Protein AF-K1U469-F1 (afdb_monomer)

Radius of gyration: 16.93 Å; Cα contacts (8 Å, |Δi|>4): 387; chains: 1; bounding box: 40×34×43 Å

Structure (mmCIF, N/CA/C/O backbone):
data_AF-K1U469-F1
#
_entry.id   AF-K1U469-F1
#
loop_
_atom_site.group_PDB
_atom_site.id
_atom_site.type_symbol
_atom_site.label_atom_id
_atom_site.label_alt_id
_atom_site.label_comp_id
_atom_site.label_asym_id
_atom_site.label_entity_id
_atom_site.label_seq_id
_atom_site.pdbx_PDB_ins_code
_atom_site.Cartn_x
_atom_site.Cartn_y
_atom_site.Cartn_z
_atom_site.occupancy
_atom_site.B_iso_or_equiv
_atom_site.auth_seq_id
_atom_site.auth_comp_id
_atom_site.auth_asym_id
_atom_site.auth_atom_id
_atom_site.pdbx_PDB_model_num
ATOM 1 N N . MET A 1 1 ? -6.994 -6.655 -10.484 1.00 82.00 1 MET A N 1
ATOM 2 C CA . MET A 1 1 ? -6.112 -7.319 -11.484 1.00 82.00 1 MET A CA 1
ATOM 3 C C . MET A 1 1 ? -4.743 -7.537 -10.856 1.00 82.00 1 MET A C 1
ATOM 5 O O . MET A 1 1 ? -4.275 -6.657 -10.150 1.00 82.00 1 MET A O 1
ATOM 9 N N . VAL A 1 2 ? -4.095 -8.687 -11.062 1.00 87.12 2 VAL A N 1
ATOM 10 C CA . VAL A 1 2 ? -2.743 -8.922 -10.515 1.00 87.12 2 VAL A CA 1
ATOM 11 C C . VAL A 1 2 ? -1.695 -8.217 -11.386 1.00 87.12 2 VAL A C 1
ATOM 13 O O . VAL A 1 2 ? -1.801 -8.234 -12.609 1.00 87.12 2 VAL A O 1
ATOM 16 N N . VAL A 1 3 ? -0.680 -7.600 -10.768 1.00 85.69 3 VAL A N 1
ATOM 17 C CA . VAL A 1 3 ? 0.365 -6.854 -11.496 1.00 85.69 3 VAL A CA 1
ATOM 18 C C . VAL A 1 3 ? 1.298 -7.777 -12.287 1.00 85.69 3 VAL A C 1
ATOM 20 O O . VAL A 1 3 ? 1.519 -7.540 -13.468 1.00 85.69 3 VAL A O 1
ATOM 23 N N . HIS A 1 4 ? 1.834 -8.826 -11.661 1.00 84.94 4 HIS A N 1
ATOM 24 C CA . HIS A 1 4 ? 2.808 -9.739 -12.272 1.00 84.94 4 HIS A CA 1
ATOM 25 C C . HIS A 1 4 ? 2.421 -11.205 -12.060 1.00 84.94 4 HIS A C 1
ATOM 27 O O . HIS A 1 4 ? 1.728 -11.495 -11.079 1.00 84.94 4 HIS A O 1
ATOM 33 N N . PRO A 1 5 ? 2.905 -12.130 -12.910 1.00 85.69 5 PRO A N 1
ATOM 34 C CA . PRO A 1 5 ? 2.677 -13.555 -12.728 1.00 85.69 5 PRO A CA 1
ATOM 35 C C . PRO A 1 5 ? 3.086 -14.033 -11.332 1.00 85.69 5 PRO A C 1
ATOM 37 O O . PRO A 1 5 ? 4.165 -13.707 -10.829 1.00 85.69 5 PRO A O 1
ATOM 40 N N . ALA A 1 6 ? 2.205 -14.795 -10.695 1.00 82.31 6 ALA A N 1
ATOM 41 C CA . ALA A 1 6 ? 2.386 -15.336 -9.353 1.00 82.31 6 ALA A CA 1
ATOM 42 C C . ALA A 1 6 ? 1.699 -16.710 -9.250 1.00 82.31 6 ALA A C 1
ATOM 44 O O . ALA A 1 6 ? 0.843 -17.013 -10.083 1.00 82.31 6 ALA A O 1
ATOM 45 N N . PRO A 1 7 ? 2.020 -17.546 -8.243 1.00 79.94 7 PRO A N 1
ATOM 46 C CA . PRO A 1 7 ? 1.299 -18.800 -8.023 1.00 79.94 7 PRO A CA 1
ATOM 47 C C . PRO A 1 7 ? -0.222 -18.573 -7.978 1.00 79.94 7 PRO A C 1
ATOM 49 O O . PRO A 1 7 ? -0.704 -17.753 -7.197 1.00 79.94 7 PRO A O 1
ATOM 52 N N . GLY A 1 8 ? -0.965 -19.266 -8.846 1.00 83.38 8 GLY A N 1
ATOM 53 C CA . GLY A 1 8 ? -2.418 -19.102 -9.017 1.00 83.38 8 GLY A CA 1
ATOM 54 C C . GLY A 1 8 ? -2.856 -18.025 -10.024 1.00 83.38 8 GLY A C 1
ATOM 55 O O . GLY A 1 8 ? -4.032 -17.963 -10.362 1.00 83.38 8 GLY A O 1
ATOM 56 N N . HIS A 1 9 ? -1.931 -17.212 -10.542 1.00 82.38 9 HIS A N 1
ATOM 57 C CA . HIS A 1 9 ? -2.171 -16.171 -11.549 1.00 82.38 9 HIS A CA 1
ATOM 58 C C . HIS A 1 9 ? -0.986 -16.094 -12.527 1.00 82.38 9 HIS A C 1
ATOM 60 O O . HIS A 1 9 ? -0.174 -15.172 -12.462 1.00 82.38 9 HIS A O 1
ATOM 66 N N . TYR A 1 10 ? -0.851 -17.088 -13.408 1.00 85.50 10 TYR A N 1
ATOM 67 C CA . TYR A 1 10 ? 0.281 -17.191 -14.346 1.00 85.50 10 TYR A CA 1
ATOM 68 C C . TYR A 1 10 ? 0.124 -16.332 -15.613 1.00 85.50 10 TYR A C 1
ATOM 70 O O . TYR A 1 10 ? 1.116 -15.992 -16.254 1.00 85.50 10 TYR A O 1
ATOM 78 N N . SER A 1 11 ? -1.108 -15.965 -15.964 1.00 86.81 11 SER A N 1
ATOM 79 C CA . SER A 1 11 ? -1.462 -15.128 -17.115 1.00 86.81 11 SER A CA 1
ATOM 80 C C . SER A 1 11 ? -2.583 -14.146 -16.743 1.00 86.81 11 SER A C 1
ATOM 82 O O . SER A 1 11 ? -3.068 -14.150 -15.608 1.00 86.81 11 SER A O 1
ATOM 84 N N . GLY A 1 12 ? -2.976 -13.265 -17.672 1.00 87.44 12 GLY A N 1
ATOM 85 C CA . GLY A 1 12 ? -4.018 -12.257 -17.421 1.00 87.44 12 GLY A CA 1
ATOM 86 C C . GLY A 1 12 ? -3.601 -11.178 -16.412 1.00 87.44 12 GLY A C 1
ATOM 87 O O . GLY A 1 12 ? -4.442 -10.615 -15.712 1.00 87.44 12 GLY A O 1
ATOM 88 N N . THR A 1 13 ? -2.297 -10.921 -16.296 1.00 90.75 13 THR A N 1
ATOM 89 C CA . THR A 1 13 ? -1.725 -9.896 -15.412 1.00 90.75 13 THR A CA 1
ATOM 90 C C . THR A 1 13 ? -1.438 -8.601 -16.170 1.00 90.75 13 THR A C 1
ATOM 92 O O . THR A 1 13 ? -1.390 -8.596 -17.403 1.00 90.75 13 THR A O 1
ATOM 95 N N . LEU A 1 14 ? -1.188 -7.506 -15.445 1.00 89.75 14 LEU A N 1
ATOM 96 C CA . LEU A 1 14 ? -0.791 -6.235 -16.063 1.00 89.75 14 LEU A CA 1
ATOM 97 C C . LEU A 1 14 ? 0.465 -6.398 -16.932 1.00 89.75 14 LEU A C 1
ATOM 99 O O . LEU A 1 14 ? 0.503 -5.873 -18.037 1.00 89.75 14 LEU A O 1
ATOM 103 N N . VAL A 1 15 ? 1.458 -7.169 -16.477 1.00 87.38 15 VAL A N 1
ATOM 104 C CA . VAL A 1 15 ? 2.662 -7.473 -17.269 1.00 87.38 15 VAL A CA 1
ATOM 105 C C . VAL A 1 15 ? 2.311 -8.135 -18.603 1.00 87.38 15 VAL A C 1
ATOM 107 O O . VAL A 1 15 ? 2.877 -7.762 -19.624 1.00 87.38 15 VAL A O 1
ATOM 110 N N . ASN A 1 16 ? 1.349 -9.064 -18.636 1.00 88.38 16 ASN A N 1
ATOM 111 C CA . ASN A 1 16 ? 0.928 -9.681 -19.899 1.00 88.38 16 ASN A CA 1
ATOM 112 C C . ASN A 1 16 ? 0.319 -8.649 -20.859 1.00 88.38 16 ASN A C 1
ATOM 114 O O . ASN A 1 16 ? 0.651 -8.650 -22.042 1.00 88.38 16 ASN A O 1
ATOM 118 N N . ALA A 1 17 ? -0.525 -7.749 -20.347 1.00 89.56 17 ALA A N 1
ATOM 119 C CA . ALA A 1 17 ? -1.114 -6.675 -21.144 1.00 89.56 17 ALA A CA 1
ATOM 120 C C . ALA A 1 17 ? -0.054 -5.681 -21.651 1.00 89.56 17 ALA A C 1
ATOM 122 O O . ALA A 1 17 ? -0.107 -5.258 -22.803 1.00 89.56 17 ALA A O 1
ATOM 123 N N . LEU A 1 18 ? 0.935 -5.345 -20.817 1.00 89.00 18 LEU A N 1
ATOM 124 C CA . LEU A 1 18 ? 2.047 -4.474 -21.194 1.00 89.00 18 LEU A CA 1
ATOM 125 C C . LEU A 1 18 ? 2.905 -5.103 -22.291 1.00 89.00 18 LEU A C 1
ATOM 127 O O . LEU A 1 18 ? 3.199 -4.424 -23.267 1.00 89.00 18 LEU A O 1
ATOM 131 N N . MET A 1 19 ? 3.276 -6.381 -22.164 1.00 85.75 19 MET A N 1
ATOM 132 C CA . MET A 1 19 ? 4.051 -7.083 -23.196 1.00 85.75 19 MET A CA 1
ATOM 133 C C . MET A 1 19 ? 3.309 -7.108 -24.534 1.00 85.75 19 MET A C 1
ATOM 135 O O . MET A 1 19 ? 3.914 -6.855 -25.569 1.00 85.75 19 MET A O 1
ATOM 139 N N . TYR A 1 20 ? 1.993 -7.334 -24.510 1.00 88.31 20 TYR A N 1
ATOM 140 C CA . TYR A 1 20 ? 1.170 -7.266 -25.717 1.00 88.31 20 TYR A CA 1
ATOM 141 C C . TYR A 1 20 ? 1.153 -5.859 -26.335 1.00 88.31 20 TYR A C 1
ATOM 143 O O . TYR A 1 20 ? 1.272 -5.712 -27.546 1.00 88.31 20 TYR A O 1
ATOM 151 N N . HIS A 1 21 ? 1.010 -4.817 -25.513 1.00 87.25 21 HIS A N 1
ATOM 152 C CA . HIS A 1 21 ? 0.867 -3.442 -25.993 1.00 87.25 21 HIS A CA 1
ATOM 153 C C . HIS A 1 21 ? 2.187 -2.804 -26.453 1.00 87.25 21 HIS A C 1
ATOM 155 O O . HIS A 1 21 ? 2.208 -2.047 -27.419 1.00 87.25 21 HIS A O 1
ATOM 161 N N . CYS A 1 22 ? 3.282 -3.073 -25.743 1.00 83.56 22 CYS A N 1
ATOM 162 C CA . CYS A 1 22 ? 4.567 -2.408 -25.945 1.00 83.56 22 CYS A CA 1
ATOM 163 C C . CYS A 1 22 ? 5.573 -3.247 -26.751 1.00 83.56 22 CYS A C 1
ATOM 165 O O . CYS A 1 22 ? 6.603 -2.701 -27.155 1.00 83.56 22 CYS A O 1
ATOM 167 N N . GLY A 1 23 ? 5.317 -4.542 -26.964 1.00 80.06 23 GLY A N 1
ATOM 168 C CA . GLY A 1 23 ? 6.251 -5.456 -27.628 1.00 80.06 23 GLY A CA 1
ATOM 169 C C . GLY A 1 23 ? 7.647 -5.413 -27.000 1.00 80.06 23 GLY A C 1
ATOM 170 O O . GLY A 1 23 ? 7.789 -5.348 -25.776 1.00 80.06 23 GLY A O 1
ATOM 171 N N . ASP A 1 24 ? 8.671 -5.356 -27.850 1.00 74.62 24 ASP A N 1
ATOM 172 C CA . ASP A 1 24 ? 10.087 -5.366 -27.449 1.00 74.62 24 ASP A CA 1
ATOM 173 C C . ASP A 1 24 ? 10.574 -4.048 -26.830 1.00 74.62 24 ASP A C 1
ATOM 175 O O . ASP A 1 24 ? 11.717 -3.950 -26.392 1.00 74.62 24 ASP A O 1
ATOM 179 N N . SER A 1 25 ? 9.730 -3.010 -26.783 1.00 74.44 25 SER A N 1
ATOM 180 C CA . SER A 1 25 ? 10.139 -1.716 -26.229 1.00 74.44 25 SER A CA 1
ATOM 181 C C . SER A 1 25 ? 10.190 -1.699 -24.702 1.00 74.44 25 SER A C 1
ATOM 183 O O . SER A 1 25 ? 10.796 -0.800 -24.139 1.00 74.44 25 SER A O 1
ATOM 185 N N . LEU A 1 26 ? 9.574 -2.652 -23.994 1.00 79.31 26 LEU A N 1
ATOM 186 C CA . LEU A 1 26 ? 9.625 -2.657 -22.529 1.00 79.31 26 LEU A CA 1
ATOM 187 C C . LEU A 1 26 ? 11.036 -2.910 -22.009 1.00 79.31 26 LEU A C 1
ATOM 189 O O . LEU A 1 26 ? 11.784 -3.713 -22.555 1.00 79.31 26 LEU A O 1
ATOM 193 N N . SER A 1 27 ? 11.357 -2.276 -20.879 1.00 73.25 27 SER A N 1
ATOM 194 C CA . SER A 1 27 ? 12.602 -2.572 -20.175 1.00 73.25 27 SER A CA 1
ATOM 195 C C . SER A 1 27 ? 12.692 -4.060 -19.839 1.00 73.25 27 SER A C 1
ATOM 197 O O . SER A 1 27 ? 11.787 -4.597 -19.199 1.00 73.25 27 SER A O 1
ATOM 199 N 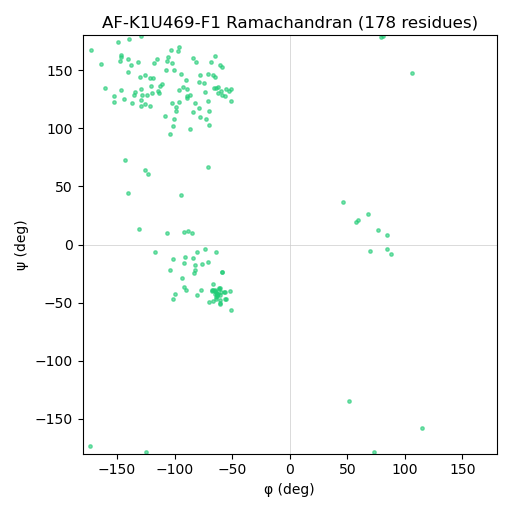N . GLY A 1 28 ? 13.799 -4.699 -20.217 1.00 71.94 28 GLY A N 1
ATOM 200 C CA . GLY A 1 28 ? 14.089 -6.097 -19.887 1.00 71.94 28 GLY A CA 1
ATOM 201 C C . GLY A 1 28 ? 14.651 -6.282 -18.474 1.00 71.94 28 GLY A C 1
ATOM 202 O O . GLY A 1 28 ? 14.818 -7.414 -18.012 1.00 71.94 28 GLY A O 1
ATOM 203 N N . ILE A 1 29 ? 14.942 -5.185 -17.769 1.00 59.59 29 ILE A N 1
ATOM 204 C CA . ILE A 1 29 ? 15.417 -5.210 -16.384 1.00 59.59 29 ILE A CA 1
ATOM 205 C C . ILE A 1 29 ? 14.334 -5.841 -15.494 1.00 59.59 29 ILE A C 1
ATOM 207 O O . ILE A 1 29 ? 13.149 -5.535 -15.618 1.00 59.59 29 ILE A O 1
ATOM 211 N N . ASN A 1 30 ? 14.764 -6.733 -14.592 1.00 62.03 30 ASN A N 1
ATOM 212 C CA . ASN A 1 30 ? 13.954 -7.712 -13.841 1.00 62.03 30 ASN A CA 1
ATOM 213 C C . ASN A 1 30 ? 13.505 -8.956 -14.635 1.00 62.03 30 ASN A C 1
ATOM 215 O O . ASN A 1 30 ? 12.691 -9.745 -14.142 1.00 62.03 30 ASN A O 1
ATOM 219 N N . GLY A 1 31 ? 14.088 -9.176 -15.816 1.00 63.91 31 GLY A N 1
ATOM 220 C CA . GLY A 1 31 ? 13.908 -10.370 -16.635 1.00 63.91 31 GLY A CA 1
ATOM 221 C C . GLY A 1 31 ? 12.542 -10.449 -17.316 1.00 63.91 31 GLY A C 1
ATOM 222 O O . GLY A 1 31 ? 11.675 -9.593 -17.147 1.00 63.91 31 GLY A O 1
ATOM 223 N N . VAL A 1 32 ? 12.324 -11.544 -18.049 1.00 61.38 32 VAL A N 1
ATOM 224 C CA . VAL A 1 32 ? 11.107 -11.788 -18.853 1.00 61.38 32 VAL A CA 1
ATOM 225 C C . VAL A 1 32 ? 9.821 -11.765 -18.010 1.00 61.38 32 VAL A C 1
ATOM 227 O O . VAL A 1 32 ? 8.736 -11.502 -18.516 1.00 61.38 32 VAL A O 1
ATOM 230 N N . ILE A 1 33 ? 9.922 -12.014 -16.700 1.00 60.69 33 ILE A N 1
ATOM 231 C CA . ILE A 1 33 ? 8.762 -12.156 -15.808 1.00 60.69 33 ILE A CA 1
ATOM 232 C C . ILE A 1 33 ? 8.224 -10.795 -15.327 1.00 60.69 33 ILE A C 1
ATOM 234 O O . ILE A 1 33 ? 7.054 -10.704 -14.945 1.00 60.69 33 ILE A O 1
ATOM 238 N N . ARG A 1 34 ? 9.044 -9.732 -15.304 1.00 71.06 34 ARG A N 1
ATOM 239 C CA . ARG A 1 34 ? 8.643 -8.406 -14.785 1.00 71.06 34 ARG A CA 1
ATOM 240 C C . ARG A 1 34 ? 9.169 -7.220 -15.613 1.00 71.06 34 ARG A C 1
ATOM 242 O O . ARG A 1 34 ? 9.616 -6.241 -15.009 1.00 71.06 34 ARG A O 1
ATOM 249 N N . PRO A 1 35 ? 9.098 -7.262 -16.954 1.00 75.88 35 PRO A N 1
ATOM 250 C CA . PRO A 1 35 ? 9.622 -6.188 -17.780 1.00 75.88 35 PRO A CA 1
ATOM 251 C C . PRO A 1 35 ? 8.924 -4.858 -17.463 1.00 75.88 35 PRO A C 1
ATOM 253 O O . PRO A 1 35 ? 7.700 -4.792 -17.330 1.00 75.88 35 PRO A O 1
ATOM 256 N N . GLY A 1 36 ? 9.718 -3.802 -17.283 1.00 78.44 36 GLY A N 1
ATOM 257 C CA . GLY A 1 36 ? 9.250 -2.437 -17.016 1.00 78.44 36 GLY A CA 1
ATOM 258 C C . GLY A 1 36 ? 8.605 -2.173 -15.649 1.00 78.44 36 GLY A C 1
ATOM 259 O O . GLY A 1 36 ? 8.313 -1.019 -15.338 1.00 78.44 36 GLY A O 1
ATOM 260 N N . ILE A 1 37 ? 8.378 -3.181 -14.802 1.00 84.56 37 ILE A N 1
ATOM 261 C CA . ILE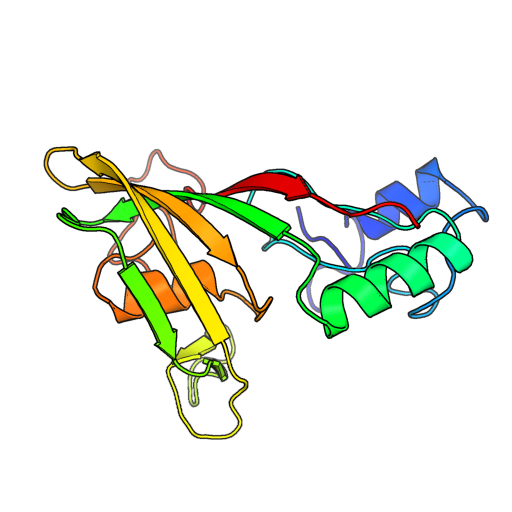 A 1 37 ? 7.723 -2.984 -13.500 1.00 84.56 37 ILE A CA 1
ATOM 262 C C . ILE A 1 37 ? 8.746 -2.549 -12.448 1.00 84.56 37 ILE A C 1
ATOM 264 O O . ILE A 1 37 ? 9.594 -3.341 -12.040 1.00 84.56 37 ILE A O 1
ATOM 268 N N . VAL A 1 38 ? 8.605 -1.318 -11.948 1.00 85.56 38 VAL A N 1
ATOM 269 C CA . VAL A 1 38 ? 9.465 -0.757 -10.886 1.00 85.56 38 VAL A CA 1
ATOM 270 C C . VAL A 1 38 ? 8.777 -0.724 -9.513 1.00 85.56 38 VAL A C 1
ATOM 272 O O . VAL A 1 38 ? 9.436 -0.744 -8.477 1.00 85.56 38 VAL A O 1
ATOM 275 N N . HIS A 1 39 ? 7.441 -0.743 -9.477 1.00 86.38 39 HIS A N 1
ATOM 276 C CA . HIS A 1 39 ? 6.646 -0.900 -8.257 1.00 86.38 39 HIS A CA 1
ATOM 277 C C . HIS A 1 39 ? 5.320 -1.623 -8.541 1.00 86.38 39 HIS A C 1
ATOM 279 O O . HIS A 1 39 ? 4.993 -1.938 -9.682 1.00 86.38 39 HIS A O 1
ATOM 285 N N . ARG A 1 40 ? 4.553 -1.933 -7.490 1.00 86.81 40 ARG A N 1
ATOM 286 C CA . ARG A 1 40 ? 3.275 -2.652 -7.597 1.00 86.81 40 ARG A CA 1
ATOM 287 C C . ARG A 1 40 ? 2.225 -2.091 -6.649 1.00 86.81 40 ARG A C 1
ATOM 289 O O . ARG A 1 40 ? 2.574 -1.504 -5.628 1.00 86.81 40 ARG A O 1
ATOM 296 N N . ILE A 1 41 ? 0.968 -2.375 -6.963 1.00 91.12 41 ILE A N 1
ATOM 297 C CA . ILE A 1 41 ? -0.183 -2.264 -6.063 1.00 91.12 41 ILE A CA 1
ATOM 298 C C . ILE A 1 41 ? -0.772 -3.663 -5.821 1.00 91.12 41 ILE A C 1
ATOM 300 O O . ILE A 1 41 ? -0.492 -4.604 -6.574 1.00 91.12 41 ILE A O 1
ATOM 304 N N . ASP A 1 42 ? -1.539 -3.827 -4.744 1.00 89.12 42 ASP A N 1
ATOM 305 C CA . ASP A 1 42 ? -2.225 -5.090 -4.447 1.00 89.12 42 ASP A CA 1
ATOM 306 C C . ASP A 1 42 ? -3.338 -5.365 -5.472 1.00 89.12 42 ASP A C 1
ATOM 308 O O . ASP A 1 42 ? -3.857 -4.443 -6.093 1.00 89.12 42 ASP A O 1
ATOM 312 N N . ARG A 1 43 ? -3.731 -6.638 -5.636 1.00 85.75 43 ARG A N 1
ATOM 313 C CA . ARG A 1 43 ? -4.694 -7.083 -6.667 1.00 85.75 43 ARG A CA 1
ATOM 314 C C . ARG A 1 43 ? -6.003 -6.287 -6.668 1.00 85.75 43 ARG A C 1
ATOM 316 O O . ARG A 1 43 ? -6.537 -6.016 -7.747 1.00 85.75 43 ARG A O 1
ATOM 323 N N . ASP A 1 44 ? -6.487 -5.971 -5.472 1.00 89.25 44 ASP A N 1
ATOM 324 C CA . ASP A 1 44 ? -7.774 -5.321 -5.230 1.00 89.25 44 ASP A CA 1
ATOM 325 C C . ASP A 1 44 ? -7.590 -3.844 -4.816 1.00 89.25 44 ASP A C 1
ATOM 327 O O . ASP A 1 44 ? -8.545 -3.178 -4.437 1.00 89.25 44 ASP A O 1
ATOM 331 N N . THR A 1 45 ? -6.365 -3.308 -4.934 1.00 92.81 45 THR A N 1
ATOM 332 C CA . THR A 1 45 ? -6.088 -1.865 -4.881 1.00 92.81 45 THR A CA 1
ATOM 333 C C . THR A 1 45 ? -6.186 -1.287 -6.288 1.00 92.81 45 THR A C 1
ATOM 335 O O . THR A 1 45 ? -5.619 -1.828 -7.236 1.00 92.81 45 THR A O 1
ATOM 338 N N . SER A 1 46 ? -6.879 -0.161 -6.422 1.00 94.56 46 SER A N 1
ATOM 339 C CA . SER A 1 46 ? -6.997 0.562 -7.693 1.00 94.56 46 SER A CA 1
ATOM 340 C C . SER A 1 46 ? -5.972 1.696 -7.796 1.00 94.56 46 SER A C 1
ATOM 342 O O . SER A 1 46 ? -5.348 2.065 -6.802 1.00 94.56 46 SER A O 1
ATOM 344 N N . GLY A 1 47 ? -5.838 2.294 -8.980 1.00 94.06 47 GLY A N 1
ATOM 345 C CA . GLY A 1 47 ? -5.135 3.565 -9.165 1.00 94.06 47 GLY A CA 1
ATOM 346 C C . GLY A 1 47 ? -3.867 3.479 -10.007 1.00 94.06 47 GLY A C 1
ATOM 347 O O . GLY A 1 47 ? -3.729 2.592 -10.849 1.00 94.06 47 GLY A O 1
ATOM 348 N N . LEU A 1 48 ? -2.991 4.462 -9.813 1.00 93.69 48 LEU A N 1
ATOM 349 C CA . LEU A 1 48 ? -1.802 4.685 -10.630 1.00 93.69 48 LEU A CA 1
ATOM 350 C C . LEU A 1 48 ? -0.717 3.619 -10.422 1.00 93.69 48 LEU A C 1
ATOM 352 O O . LEU A 1 48 ? -0.528 3.077 -9.329 1.00 93.69 48 LEU A O 1
ATOM 356 N N . LEU A 1 49 ? -0.001 3.334 -11.510 1.00 91.81 49 LEU A N 1
ATOM 357 C CA . LEU A 1 49 ? 1.206 2.519 -11.531 1.00 91.81 49 LEU A CA 1
ATOM 358 C C . LEU A 1 49 ? 2.141 3.053 -12.620 1.00 91.81 49 LEU A C 1
ATOM 360 O O . LEU A 1 49 ? 1.701 3.293 -13.745 1.00 91.81 49 LEU A O 1
ATOM 364 N N . ILE A 1 50 ? 3.422 3.223 -12.299 1.00 90.00 50 ILE A N 1
ATOM 365 C CA . ILE A 1 50 ? 4.448 3.669 -13.243 1.00 90.00 50 ILE A CA 1
ATOM 366 C C . ILE A 1 50 ? 5.188 2.463 -13.825 1.00 90.00 50 ILE A C 1
ATOM 368 O O . ILE A 1 50 ? 5.627 1.566 -13.101 1.00 90.00 50 ILE A O 1
ATOM 372 N N . VAL A 1 51 ? 5.343 2.466 -15.152 1.00 89.88 51 VAL A N 1
ATOM 373 C CA . VAL A 1 51 ? 6.017 1.415 -15.922 1.00 89.88 51 VAL A CA 1
ATOM 374 C C . VAL A 1 51 ? 7.149 2.027 -16.742 1.00 89.88 51 VAL A C 1
ATOM 376 O O . VAL A 1 51 ? 6.944 2.982 -17.491 1.00 89.88 51 VAL A O 1
ATOM 379 N N . ALA A 1 52 ? 8.343 1.453 -16.628 1.00 90.00 52 ALA A N 1
ATOM 380 C CA . ALA A 1 52 ? 9.505 1.825 -17.414 1.00 90.00 52 ALA A CA 1
ATOM 381 C C . ALA A 1 52 ? 9.442 1.217 -18.825 1.00 90.00 52 ALA A C 1
ATOM 383 O O . ALA A 1 52 ? 9.490 -0.001 -19.007 1.00 90.00 52 ALA A O 1
ATOM 384 N N . LYS A 1 53 ? 9.387 2.084 -19.839 1.00 88.00 53 LYS A N 1
ATOM 385 C CA . LYS A 1 53 ? 9.373 1.709 -21.264 1.00 88.00 53 LYS A CA 1
ATOM 386 C C . LYS A 1 53 ? 10.765 1.562 -21.890 1.00 88.00 53 LYS A C 1
ATOM 388 O O . LYS A 1 53 ? 10.872 1.601 -23.100 1.00 88.00 53 LYS A O 1
ATOM 393 N N . ASN A 1 54 ? 11.830 1.550 -21.100 1.00 85.88 54 ASN A N 1
ATOM 394 C CA . ASN A 1 54 ? 13.191 1.220 -21.524 1.00 85.88 54 ASN A CA 1
ATOM 395 C C . ASN A 1 54 ? 14.086 1.148 -20.283 1.00 85.88 54 ASN A C 1
ATOM 397 O O . ASN A 1 54 ? 13.695 1.573 -19.190 1.00 85.88 54 ASN A O 1
ATOM 401 N N . ASP A 1 55 ? 15.285 0.611 -20.464 1.00 86.94 55 ASP A N 1
ATOM 402 C CA . ASP A 1 55 ? 16.222 0.361 -19.372 1.00 86.94 55 ASP A CA 1
ATOM 403 C C . ASP A 1 55 ? 16.748 1.647 -18.725 1.00 86.94 55 ASP A C 1
ATOM 405 O O . ASP A 1 55 ? 16.917 1.701 -17.507 1.00 86.94 55 ASP A O 1
ATOM 409 N N . THR A 1 56 ? 16.925 2.720 -19.500 1.00 89.19 56 THR A N 1
ATOM 410 C CA . THR A 1 56 ? 17.322 4.032 -18.972 1.00 89.19 56 THR A CA 1
ATOM 411 C C . THR A 1 56 ? 16.289 4.562 -17.977 1.00 89.19 56 THR A C 1
ATOM 413 O O . THR A 1 56 ? 16.635 4.890 -16.842 1.00 89.19 56 THR A O 1
ATOM 416 N N . ALA A 1 57 ? 15.011 4.588 -18.363 1.00 89.56 57 ALA A N 1
ATOM 417 C CA . ALA A 1 57 ? 13.920 5.003 -17.488 1.00 89.56 57 ALA A CA 1
ATOM 418 C C . ALA A 1 57 ? 13.801 4.083 -16.265 1.00 89.56 57 ALA A C 1
ATOM 420 O O . ALA A 1 57 ? 13.559 4.562 -15.159 1.00 89.56 57 ALA A O 1
ATOM 421 N N . HIS A 1 58 ? 14.005 2.775 -16.444 1.00 90.00 58 HIS A N 1
ATOM 422 C CA . HIS A 1 58 ? 13.966 1.814 -15.345 1.00 90.00 58 HIS A CA 1
ATOM 423 C C . HIS A 1 58 ? 15.022 2.133 -14.290 1.00 90.00 58 HIS A C 1
ATOM 425 O O . HIS A 1 58 ? 14.687 2.226 -13.113 1.00 90.00 58 HIS A O 1
ATOM 431 N N . ASN A 1 59 ? 16.273 2.340 -14.702 1.00 88.50 59 ASN A N 1
ATOM 432 C CA . ASN A 1 59 ? 17.373 2.633 -13.787 1.00 88.50 59 ASN A CA 1
ATOM 433 C C . ASN A 1 59 ? 17.147 3.942 -13.019 1.00 88.50 59 ASN A C 1
ATOM 435 O O . ASN A 1 59 ? 17.327 3.975 -11.803 1.00 88.50 59 ASN A O 1
ATOM 439 N N . ILE A 1 60 ? 16.671 4.992 -13.699 1.00 90.31 60 ILE A N 1
ATOM 440 C CA . ILE A 1 60 ? 16.331 6.277 -13.066 1.00 90.31 60 ILE A CA 1
ATOM 441 C C . ILE A 1 60 ? 15.235 6.089 -12.007 1.00 90.31 60 ILE A C 1
ATOM 443 O O . ILE A 1 60 ? 15.362 6.568 -10.880 1.00 90.31 60 ILE A O 1
ATOM 447 N N . LEU A 1 61 ? 14.165 5.365 -12.345 1.00 90.12 61 LEU A N 1
ATOM 448 C CA . LEU A 1 61 ? 13.060 5.101 -11.422 1.00 90.12 61 LEU A CA 1
ATOM 449 C C . LEU A 1 61 ? 13.490 4.207 -10.250 1.00 90.12 61 LEU A C 1
ATOM 451 O O . LEU A 1 61 ? 13.075 4.445 -9.116 1.00 90.12 61 LEU A O 1
ATOM 455 N N . ALA A 1 62 ? 14.326 3.199 -10.503 1.00 87.94 62 ALA A N 1
ATOM 456 C CA . ALA A 1 62 ? 14.850 2.308 -9.475 1.00 87.94 62 ALA A CA 1
ATOM 457 C C . ALA A 1 62 ? 15.711 3.067 -8.457 1.00 87.94 62 ALA A C 1
ATOM 459 O O . ALA A 1 62 ? 15.539 2.861 -7.254 1.00 87.94 62 ALA A O 1
ATOM 460 N N . GLU A 1 63 ? 16.569 3.984 -8.913 1.00 89.19 63 GLU A N 1
ATOM 461 C CA . GLU A 1 63 ? 17.372 4.813 -8.011 1.00 89.19 63 GLU A CA 1
ATOM 46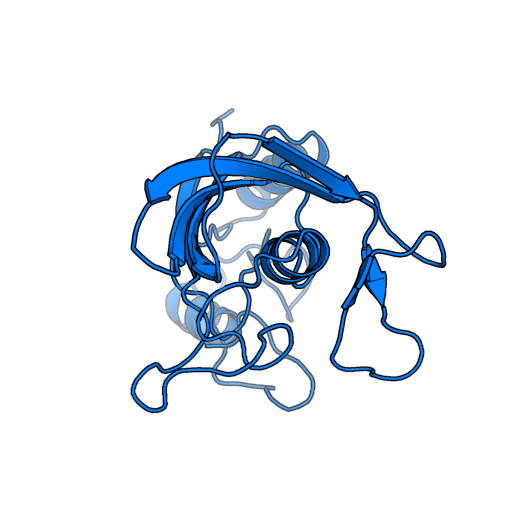2 C C . GLU A 1 63 ? 16.482 5.747 -7.181 1.00 89.19 63 GLU A C 1
ATOM 464 O O . GLU A 1 63 ? 16.637 5.807 -5.965 1.00 89.19 63 GLU A O 1
ATOM 469 N N . GLN A 1 64 ? 15.466 6.381 -7.780 1.00 89.88 64 GLN A N 1
ATOM 470 C CA . GLN A 1 64 ? 14.513 7.216 -7.031 1.00 89.88 64 GLN A CA 1
ATOM 471 C C . GLN A 1 64 ? 13.729 6.439 -5.968 1.00 89.88 64 GLN A C 1
ATOM 473 O O . GLN A 1 64 ? 13.461 6.950 -4.879 1.00 89.88 64 GLN A O 1
ATOM 478 N N . ILE A 1 65 ? 13.358 5.190 -6.261 1.00 86.50 65 ILE A N 1
ATOM 479 C CA . ILE A 1 65 ? 12.705 4.307 -5.288 1.00 86.50 65 ILE A CA 1
ATOM 480 C C . ILE A 1 65 ? 13.672 3.938 -4.160 1.00 86.50 65 ILE A C 1
ATOM 482 O O . ILE A 1 65 ? 13.253 3.867 -3.005 1.00 86.50 65 ILE A O 1
ATOM 486 N N . LYS A 1 66 ? 14.946 3.700 -4.487 1.00 86.38 66 LYS A N 1
ATOM 487 C CA . LYS A 1 66 ? 15.995 3.337 -3.530 1.00 86.38 66 LYS A CA 1
ATOM 488 C C . LYS A 1 66 ? 16.338 4.484 -2.578 1.00 86.38 66 LYS A C 1
ATOM 490 O O . LYS A 1 66 ? 16.516 4.222 -1.396 1.00 86.38 66 LYS A O 1
ATOM 495 N N . VAL A 1 67 ? 16.394 5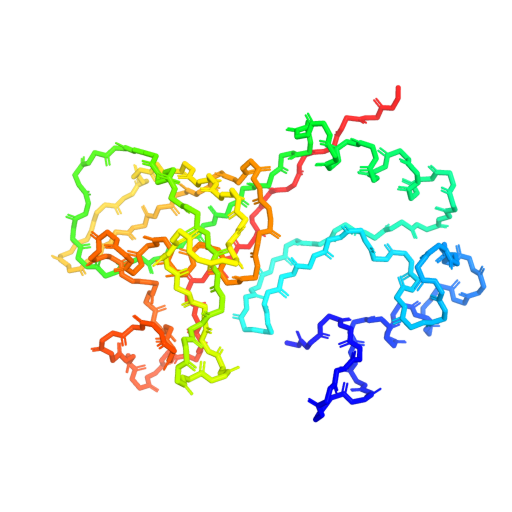.724 -3.067 1.00 88.12 67 VAL A N 1
ATOM 496 C CA . VAL A 1 67 ? 16.678 6.922 -2.247 1.00 88.12 67 VAL A CA 1
ATOM 497 C C . VAL A 1 67 ? 15.417 7.596 -1.694 1.00 88.12 67 VAL A C 1
ATOM 499 O O . VAL A 1 67 ? 15.490 8.706 -1.178 1.00 88.12 67 VAL A O 1
ATOM 502 N N . HIS A 1 68 ? 14.252 6.948 -1.808 1.00 84.75 68 HIS A N 1
ATOM 503 C CA . HIS A 1 68 ? 12.964 7.436 -1.298 1.00 84.75 68 HIS A CA 1
ATOM 504 C C . HIS A 1 68 ? 12.500 8.798 -1.857 1.00 84.75 68 HIS A C 1
ATOM 506 O O . HIS A 1 68 ? 11.630 9.443 -1.275 1.00 84.75 68 HIS A O 1
ATOM 512 N N . SER A 1 69 ? 13.010 9.226 -3.017 1.00 86.44 69 SER A N 1
ATOM 513 C CA . SER A 1 69 ? 12.558 10.454 -3.690 1.00 86.44 69 SER A CA 1
ATOM 514 C C . SER A 1 69 ? 11.281 10.247 -4.514 1.00 86.44 69 SER A C 1
ATOM 516 O O . SER A 1 69 ? 10.567 11.203 -4.815 1.00 86.44 69 SER A O 1
ATOM 518 N N . PHE A 1 70 ? 10.935 8.996 -4.829 1.00 87.25 70 PHE A N 1
ATOM 519 C CA . PHE A 1 70 ? 9.669 8.644 -5.470 1.00 87.25 70 PHE A CA 1
ATOM 520 C C . PHE A 1 70 ? 8.494 8.847 -4.498 1.00 87.25 70 PHE A C 1
ATOM 522 O O . PHE A 1 70 ? 8.349 8.115 -3.514 1.00 87.25 70 PHE A O 1
ATOM 529 N N . THR A 1 71 ? 7.590 9.782 -4.801 1.00 89.50 71 THR A N 1
ATOM 530 C CA . THR A 1 71 ? 6.395 10.011 -3.973 1.00 89.50 71 THR A CA 1
ATOM 531 C C . THR A 1 71 ? 5.239 9.131 -4.434 1.00 89.50 71 THR A C 1
ATOM 533 O O . THR A 1 71 ? 4.860 9.187 -5.602 1.00 89.50 71 THR A O 1
ATOM 536 N N . ARG A 1 72 ? 4.636 8.385 -3.500 1.00 93.44 72 ARG A N 1
ATOM 537 C CA . ARG A 1 72 ? 3.376 7.646 -3.699 1.00 93.44 72 ARG A CA 1
ATOM 538 C C . ARG A 1 72 ? 2.346 8.125 -2.697 1.00 93.44 72 ARG A C 1
ATOM 540 O O . ARG A 1 72 ? 2.550 7.971 -1.490 1.00 93.44 72 ARG A O 1
ATOM 547 N N . GLU A 1 73 ? 1.247 8.664 -3.199 1.00 96.62 73 GLU A N 1
ATOM 548 C CA . GLU A 1 73 ? 0.107 9.101 -2.406 1.00 96.62 73 GLU A CA 1
ATOM 549 C C . GLU A 1 73 ? -1.128 8.250 -2.716 1.00 96.62 73 GLU A C 1
ATOM 551 O O . GLU A 1 73 ? -1.506 8.035 -3.872 1.00 96.62 73 GLU A O 1
ATOM 556 N N . TYR A 1 74 ? -1.783 7.792 -1.656 1.00 98.38 74 TYR A N 1
ATOM 557 C CA . TYR A 1 74 ? -2.987 6.975 -1.706 1.00 98.38 74 TYR A CA 1
ATOM 558 C C . TYR A 1 74 ? -4.145 7.700 -1.034 1.00 98.38 74 TYR A C 1
ATOM 560 O O . TYR A 1 74 ? -3.942 8.530 -0.155 1.00 98.38 74 TYR A O 1
ATOM 568 N N . MET A 1 75 ? -5.362 7.332 -1.411 1.00 98.50 75 MET A N 1
ATOM 569 C CA . MET A 1 75 ? -6.579 7.637 -0.669 1.00 98.50 75 MET A CA 1
ATOM 570 C C . MET A 1 75 ? -7.156 6.334 -0.129 1.00 98.50 75 MET A C 1
ATOM 572 O O . MET A 1 75 ? -7.211 5.340 -0.861 1.00 98.50 75 MET A O 1
ATOM 576 N N . ALA A 1 76 ? -7.599 6.336 1.125 1.00 98.38 76 ALA A N 1
ATOM 577 C CA . ALA A 1 76 ? -8.264 5.187 1.721 1.00 98.38 76 ALA A CA 1
ATOM 578 C C . ALA A 1 76 ? -9.434 5.593 2.615 1.00 98.38 76 ALA A C 1
ATOM 580 O O . ALA A 1 76 ? -9.391 6.627 3.278 1.00 98.38 76 ALA A O 1
ATOM 581 N N . VAL A 1 77 ? -10.459 4.743 2.674 1.00 97.81 77 VAL A N 1
ATOM 582 C CA . VAL A 1 77 ? -11.486 4.821 3.722 1.00 97.81 77 VAL A CA 1
ATOM 583 C C . VAL A 1 77 ? -11.142 3.789 4.784 1.00 97.81 77 VAL A C 1
ATOM 585 O O . VAL A 1 77 ? -11.185 2.588 4.515 1.00 97.81 77 VAL A O 1
ATOM 588 N N . VAL A 1 78 ? -10.825 4.234 5.993 1.00 98.00 78 VAL A N 1
ATOM 589 C CA . VAL A 1 78 ? -10.509 3.367 7.135 1.00 98.00 78 VAL A CA 1
ATOM 590 C C . VAL A 1 78 ? -11.681 3.269 8.109 1.00 98.00 78 VAL A C 1
ATOM 592 O O . VAL A 1 78 ? -12.572 4.123 8.117 1.00 98.00 78 VAL A O 1
ATOM 595 N N . GLN A 1 79 ? -11.719 2.192 8.889 1.00 96.94 79 GLN A N 1
ATOM 596 C CA . GLN A 1 79 ? -12.713 1.981 9.942 1.00 96.94 79 GLN A CA 1
ATOM 597 C C . GLN A 1 79 ? -12.373 2.801 11.194 1.00 96.94 79 GLN A C 1
ATOM 599 O O . GLN A 1 79 ? -11.208 2.983 11.537 1.00 96.94 79 GLN A O 1
ATOM 604 N N . GLY A 1 80 ? -13.399 3.273 11.899 1.00 96.62 80 GLY A N 1
ATOM 605 C CA . GLY A 1 80 ? -13.259 4.138 13.069 1.00 96.62 80 GLY A CA 1
ATOM 606 C C . GLY A 1 80 ? -12.996 5.602 12.712 1.00 96.62 80 GLY A C 1
ATOM 607 O O . GLY A 1 80 ? -12.915 5.971 11.543 1.00 96.62 80 GLY A O 1
ATOM 608 N N . VAL A 1 81 ? -12.896 6.440 13.746 1.00 97.94 81 VAL A N 1
ATOM 609 C CA . VAL A 1 81 ? -12.653 7.881 13.611 1.00 97.94 81 VAL A CA 1
ATOM 610 C C . VAL A 1 81 ? -11.232 8.199 14.061 1.00 97.94 81 VAL A C 1
ATOM 612 O O . VAL A 1 81 ? -10.932 8.144 15.251 1.00 97.94 81 VAL A O 1
ATOM 615 N N . ILE A 1 82 ? -10.378 8.560 13.107 1.00 98.06 82 ILE A N 1
ATOM 616 C CA . ILE A 1 82 ? -9.057 9.150 13.359 1.00 98.06 82 ILE A CA 1
ATOM 617 C C . ILE A 1 82 ? -9.225 10.667 13.492 1.00 98.06 82 ILE A C 1
ATOM 619 O O . ILE A 1 82 ? -9.855 11.287 12.632 1.00 98.06 82 ILE A O 1
ATOM 623 N N . LYS A 1 83 ? -8.698 11.250 14.574 1.00 96.38 83 LYS A N 1
ATOM 624 C CA . LYS A 1 83 ? -8.857 12.680 14.893 1.00 96.38 83 LYS A CA 1
ATOM 625 C C . LYS A 1 83 ? -7.723 13.562 14.379 1.00 96.38 83 LYS A C 1
ATOM 627 O O . L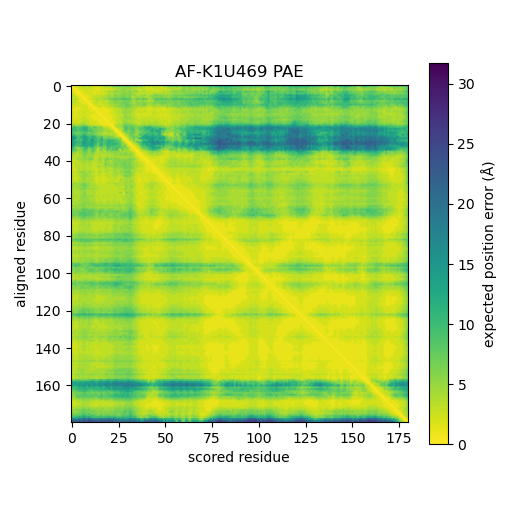YS A 1 83 ? -7.955 14.736 14.123 1.00 96.38 83 LYS A O 1
ATOM 632 N N . GLU A 1 84 ? -6.527 13.002 14.258 1.00 98.00 84 GLU A N 1
ATOM 633 C CA . GLU A 1 84 ? -5.299 13.740 13.975 1.00 98.00 84 GLU A CA 1
ATOM 634 C C . GLU A 1 84 ? -4.456 12.987 12.949 1.00 98.00 84 GLU A C 1
ATOM 636 O O . GLU A 1 84 ? -4.553 11.763 12.828 1.00 98.00 84 GLU A O 1
ATOM 641 N N . ASP A 1 85 ? -3.633 13.731 12.220 1.00 98.75 85 ASP A N 1
ATOM 642 C CA . ASP A 1 85 ? -2.631 13.184 11.311 1.00 98.75 85 ASP A CA 1
ATOM 643 C C . ASP A 1 85 ? -1.566 12.397 12.082 1.00 98.75 85 ASP A C 1
ATOM 645 O O . ASP A 1 85 ? -1.385 12.563 13.290 1.00 98.75 85 ASP A O 1
ATOM 649 N N . GLY A 1 86 ? -0.814 11.547 11.387 1.00 98.62 86 GLY A N 1
ATOM 650 C CA . GLY A 1 86 ? 0.258 10.816 12.044 1.00 98.62 86 GLY A CA 1
ATOM 651 C C . GLY A 1 86 ? 1.137 10.003 11.116 1.00 98.62 86 GLY A C 1
ATOM 652 O O . GLY A 1 86 ? 1.057 10.066 9.887 1.00 98.62 86 GLY A O 1
ATOM 653 N N . THR A 1 87 ? 2.028 9.238 11.740 1.00 98.81 87 THR A N 1
ATOM 654 C CA . THR A 1 87 ? 2.980 8.362 11.060 1.00 98.81 87 THR A CA 1
ATOM 655 C C . THR A 1 87 ? 3.001 7.011 11.750 1.00 98.81 87 THR A C 1
ATOM 657 O O . THR A 1 87 ? 3.121 6.932 12.969 1.00 98.81 87 THR A O 1
ATOM 660 N N . VAL A 1 88 ? 2.901 5.947 10.957 1.00 98.69 88 VAL A N 1
ATOM 661 C CA . VAL A 1 88 ? 3.171 4.583 11.403 1.00 98.69 88 VAL A CA 1
ATOM 662 C C . VAL A 1 88 ? 4.560 4.209 10.909 1.00 98.69 88 VAL A C 1
ATOM 664 O O . VAL A 1 88 ? 4.744 3.910 9.729 1.00 98.69 88 VAL A O 1
ATOM 667 N N . ASP A 1 89 ? 5.524 4.255 11.822 1.00 98.44 89 ASP A N 1
ATOM 668 C CA . ASP A 1 89 ? 6.873 3.727 11.637 1.00 98.44 89 ASP A CA 1
ATOM 669 C C . ASP A 1 89 ? 6.972 2.409 12.409 1.00 98.44 89 ASP A C 1
ATOM 671 O O . ASP A 1 89 ? 7.110 2.377 13.633 1.00 98.44 89 ASP A O 1
ATOM 675 N N . ALA A 1 90 ? 6.745 1.309 11.695 1.00 98.38 90 ALA A N 1
ATOM 676 C CA . ALA A 1 90 ? 6.700 -0.014 12.296 1.00 98.38 90 ALA A CA 1
ATOM 677 C C . ALA A 1 90 ? 7.109 -1.072 11.263 1.00 98.38 90 ALA A C 1
ATOM 679 O O . ALA A 1 90 ? 6.463 -1.177 10.213 1.00 98.38 90 ALA A O 1
ATOM 680 N N . PRO A 1 91 ? 8.146 -1.886 11.528 1.00 98.31 91 PRO A N 1
ATOM 681 C CA . PRO A 1 91 ? 8.661 -2.835 10.551 1.00 98.31 91 PRO A CA 1
ATOM 682 C C . PRO A 1 91 ? 7.636 -3.925 10.220 1.00 98.31 91 PRO A C 1
ATOM 684 O O . PRO A 1 91 ? 6.883 -4.386 11.078 1.00 98.31 91 PRO A O 1
ATOM 687 N N . ILE A 1 92 ? 7.617 -4.354 8.955 1.00 98.50 92 ILE A N 1
ATOM 688 C CA . ILE A 1 92 ? 6.677 -5.360 8.447 1.00 98.50 92 ILE A CA 1
ATOM 689 C C . ILE A 1 92 ? 7.419 -6.635 8.055 1.00 98.50 92 ILE A C 1
ATOM 691 O O . ILE A 1 92 ? 8.375 -6.605 7.273 1.00 98.50 92 ILE A O 1
ATOM 695 N N . GLY A 1 93 ? 6.919 -7.765 8.549 1.00 97.38 93 GLY A N 1
ATOM 696 C CA . GLY A 1 93 ? 7.374 -9.116 8.232 1.00 97.38 93 GLY A CA 1
ATOM 697 C C . GLY A 1 93 ? 6.222 -10.037 7.827 1.00 97.38 93 GLY A C 1
ATOM 698 O O . GLY A 1 93 ? 5.054 -9.641 7.762 1.00 97.38 93 GLY A O 1
ATOM 699 N N . ARG A 1 94 ? 6.553 -11.289 7.502 1.00 96.56 94 ARG A N 1
ATOM 700 C CA . ARG A 1 94 ? 5.558 -12.323 7.183 1.00 96.56 94 ARG A CA 1
ATOM 701 C C . ARG A 1 94 ? 4.885 -12.793 8.471 1.00 96.56 94 ARG A C 1
ATOM 703 O O . ARG A 1 94 ? 5.564 -13.019 9.466 1.00 96.56 94 ARG A O 1
ATOM 710 N N . HIS A 1 95 ? 3.572 -13.007 8.441 1.00 95.44 95 HIS A N 1
ATOM 711 C CA . HIS A 1 95 ? 2.885 -13.593 9.586 1.00 95.44 95 HIS A CA 1
ATOM 712 C C . HIS A 1 95 ? 3.348 -15.048 9.800 1.00 95.44 95 HIS A C 1
ATOM 714 O O . HIS A 1 95 ? 3.434 -15.817 8.841 1.00 95.44 95 HIS A O 1
ATOM 720 N N . LYS A 1 96 ? 3.644 -15.434 11.052 1.00 91.19 96 LYS A N 1
ATOM 721 C CA . LYS A 1 96 ? 4.268 -16.734 11.381 1.00 91.19 96 LYS A CA 1
ATOM 722 C C . LYS A 1 96 ? 3.429 -17.939 10.945 1.00 91.19 96 LYS A C 1
ATOM 724 O O . LYS A 1 96 ? 3.963 -18.903 10.407 1.00 91.19 96 LYS A O 1
ATOM 729 N N . THR A 1 97 ? 2.119 -17.882 11.179 1.00 91.38 97 THR A N 1
ATOM 730 C CA . THR A 1 97 ? 1.196 -19.000 10.914 1.00 91.38 97 THR A CA 1
ATOM 731 C C . THR A 1 97 ? 0.402 -18.830 9.615 1.00 91.38 97 THR A C 1
ATOM 733 O O . THR A 1 97 ? 0.343 -19.750 8.802 1.00 91.38 97 THR A O 1
ATOM 736 N N . ASP A 1 98 ? -0.173 -17.650 9.371 1.00 91.75 98 ASP A N 1
ATOM 737 C CA . ASP A 1 98 ? -0.916 -17.360 8.144 1.00 91.75 98 ASP A CA 1
ATOM 738 C C . ASP A 1 98 ? -0.005 -16.876 7.005 1.00 91.75 98 ASP A C 1
ATOM 740 O O . ASP A 1 98 ? 0.333 -15.698 6.880 1.00 91.75 98 ASP A O 1
ATOM 744 N N . ARG A 1 99 ? 0.330 -17.793 6.094 1.00 85.62 99 ARG A N 1
ATOM 745 C CA . ARG A 1 99 ? 1.145 -17.490 4.912 1.00 85.62 99 ARG A CA 1
ATOM 746 C C . ARG A 1 99 ? 0.494 -16.507 3.937 1.00 85.62 99 ARG A C 1
ATOM 748 O O . ARG A 1 99 ? 1.161 -16.149 2.981 1.00 85.62 99 ARG A O 1
ATOM 755 N N . LYS A 1 100 ? -0.758 -16.074 4.078 1.00 85.06 100 LYS A N 1
ATOM 756 C CA . LYS A 1 100 ? -1.342 -15.021 3.223 1.00 85.06 100 LYS A CA 1
ATOM 757 C C . LYS A 1 100 ? -1.175 -13.624 3.830 1.00 85.06 100 LYS A C 1
ATOM 759 O O . LYS A 1 100 ? -1.295 -12.637 3.101 1.00 85.06 100 LYS A O 1
ATOM 764 N N . LYS A 1 101 ? -0.851 -13.533 5.124 1.00 93.44 101 LYS A N 1
ATOM 765 C CA . LYS A 1 101 ? -0.779 -12.279 5.881 1.00 93.44 101 LYS A CA 1
ATOM 766 C C . LYS A 1 101 ? 0.647 -11.772 6.066 1.00 93.44 101 LYS A C 1
ATOM 768 O O . LYS A 1 101 ? 1.621 -12.520 6.135 1.00 93.44 101 LYS A O 1
ATOM 773 N N . MET A 1 102 ? 0.745 -10.458 6.154 1.00 96.94 102 MET A N 1
ATOM 774 C CA . MET A 1 102 ? 1.894 -9.718 6.661 1.00 96.94 102 MET A CA 1
ATOM 775 C C . MET A 1 102 ? 1.516 -9.172 8.042 1.00 96.94 102 MET A C 1
ATOM 777 O O . MET A 1 102 ? 0.331 -9.045 8.349 1.00 96.94 102 MET A O 1
ATOM 781 N N . CYS A 1 103 ? 2.487 -8.853 8.883 1.00 97.62 103 CYS A N 1
ATOM 782 C CA . CYS A 1 103 ? 2.226 -8.253 10.188 1.00 97.62 103 CYS A CA 1
ATOM 783 C C . CYS A 1 103 ? 3.333 -7.278 10.576 1.00 97.62 103 CYS A C 1
ATOM 785 O O . CYS A 1 103 ? 4.436 -7.326 10.025 1.00 97.62 103 CYS A O 1
ATOM 787 N N . VAL A 1 104 ? 3.026 -6.407 11.536 1.00 98.00 104 VAL A N 1
ATOM 788 C CA . VAL A 1 104 ? 4.057 -5.656 12.250 1.00 98.00 104 VAL A CA 1
ATOM 789 C C . VAL A 1 104 ? 4.811 -6.625 13.156 1.00 98.00 104 VAL A C 1
ATOM 791 O O . VAL A 1 104 ? 4.202 -7.342 13.950 1.00 98.00 104 VAL A O 1
ATOM 794 N N . THR A 1 105 ? 6.127 -6.700 12.990 1.00 97.12 105 THR A N 1
ATOM 795 C CA . THR A 1 105 ? 7.011 -7.579 13.766 1.00 97.12 105 THR A CA 1
ATOM 796 C C . THR A 1 105 ? 8.456 -7.129 13.600 1.00 97.12 105 THR A C 1
ATOM 798 O O . THR A 1 105 ? 8.791 -6.517 12.591 1.00 97.12 105 THR A O 1
ATOM 801 N N . THR A 1 106 ? 9.306 -7.445 14.574 1.00 95.94 106 THR A N 1
ATOM 802 C CA . THR A 1 106 ? 10.760 -7.238 14.516 1.00 95.94 106 THR A CA 1
ATOM 803 C C . THR A 1 106 ? 11.514 -8.448 13.954 1.00 95.94 106 THR A C 1
ATOM 805 O O . THR A 1 106 ? 12.705 -8.357 13.665 1.00 95.94 106 THR A O 1
ATOM 808 N N . GLU A 1 107 ? 10.850 -9.595 13.787 1.00 94.69 107 GLU A N 1
ATOM 809 C CA . GLU A 1 107 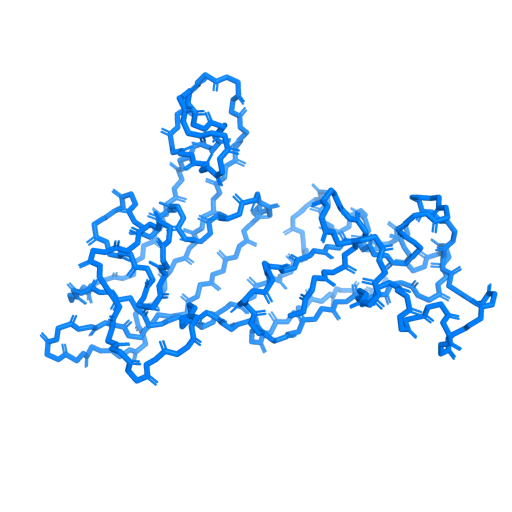? 11.473 -10.818 13.281 1.00 94.69 107 GLU A CA 1
ATOM 810 C C . GLU A 1 107 ? 11.400 -10.893 11.752 1.00 94.69 107 GLU A C 1
ATOM 812 O O . GLU A 1 107 ? 10.313 -10.836 11.173 1.00 94.69 107 GLU A O 1
ATOM 817 N N . ASN A 1 108 ? 12.547 -11.090 11.086 1.00 94.12 108 ASN A N 1
ATOM 818 C CA . ASN A 1 108 ? 12.643 -11.225 9.620 1.00 94.12 108 ASN A CA 1
ATOM 819 C C . ASN A 1 108 ? 11.843 -10.147 8.860 1.00 94.12 108 ASN A C 1
ATOM 821 O O . ASN A 1 108 ? 11.208 -10.403 7.830 1.00 94.12 108 ASN A O 1
ATOM 825 N N . SER A 1 109 ? 11.839 -8.937 9.410 1.00 97.00 109 SER A N 1
ATOM 826 C CA . SER A 1 109 ? 11.036 -7.812 8.962 1.00 97.00 109 SER A CA 1
ATOM 827 C C . SER A 1 109 ? 11.866 -6.806 8.182 1.00 97.00 109 SER A C 1
ATOM 829 O O . SER A 1 109 ? 13.096 -6.832 8.180 1.00 97.00 109 SER A O 1
ATOM 831 N N . ARG A 1 110 ? 11.185 -5.880 7.512 1.00 97.00 110 ARG A N 1
ATOM 832 C CA . ARG A 1 110 ? 11.818 -4.747 6.835 1.00 97.00 110 ARG A CA 1
ATOM 833 C C . ARG A 1 110 ? 11.185 -3.461 7.324 1.00 97.00 110 ARG A C 1
ATOM 835 O O . ARG A 1 110 ? 9.978 -3.433 7.560 1.00 97.00 110 ARG A O 1
ATOM 842 N N . GLU A 1 111 ? 11.994 -2.415 7.411 1.00 97.06 111 GLU A N 1
ATOM 843 C CA . GLU A 1 111 ? 11.531 -1.069 7.733 1.00 97.06 111 GLU A CA 1
ATOM 844 C C . GLU A 1 111 ? 10.364 -0.668 6.826 1.00 97.06 111 GLU A C 1
ATOM 846 O O . GLU A 1 111 ? 10.376 -0.917 5.602 1.00 97.06 111 GLU A O 1
ATOM 851 N N . ALA A 1 112 ? 9.337 -0.108 7.461 1.00 97.50 112 ALA A N 1
ATOM 852 C CA . ALA A 1 112 ? 8.141 0.351 6.797 1.00 97.50 112 ALA A CA 1
ATOM 853 C C . ALA A 1 112 ? 7.609 1.616 7.469 1.00 97.50 112 ALA A C 1
ATOM 855 O O . ALA A 1 112 ? 7.305 1.592 8.660 1.00 97.50 112 ALA A O 1
ATOM 856 N N . ILE A 1 113 ? 7.435 2.673 6.674 1.00 97.94 113 ILE A N 1
ATOM 857 C CA . ILE A 1 113 ? 6.978 3.987 7.132 1.00 97.94 113 ILE A CA 1
ATOM 858 C C . ILE A 1 113 ? 5.814 4.455 6.256 1.00 97.94 113 ILE A C 1
ATOM 860 O O . ILE A 1 113 ? 5.920 4.517 5.022 1.00 97.94 113 ILE A O 1
ATOM 864 N N . THR A 1 114 ? 4.691 4.76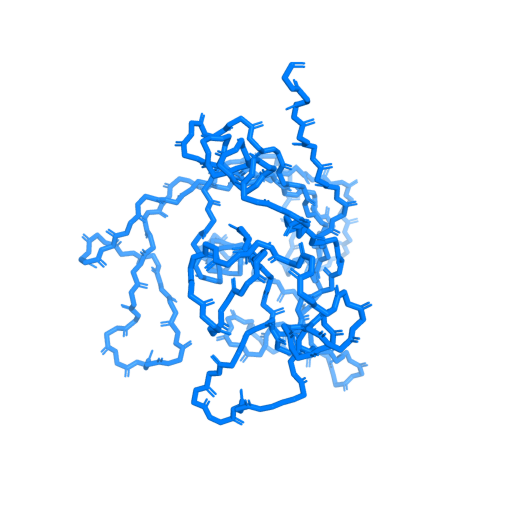5 6.905 1.00 98.56 114 THR A N 1
ATOM 865 C CA . THR A 1 114 ? 3.469 5.286 6.280 1.00 98.56 114 THR A CA 1
ATOM 866 C C . THR A 1 114 ? 3.014 6.538 7.017 1.00 98.56 114 THR A C 1
ATOM 868 O O . THR A 1 114 ? 2.646 6.462 8.188 1.00 98.56 114 THR A O 1
ATOM 871 N N . HIS A 1 115 ? 2.954 7.673 6.327 1.00 98.62 115 HIS A N 1
ATOM 872 C CA . HIS A 1 115 ? 2.288 8.868 6.851 1.00 98.62 115 HIS A CA 1
ATOM 873 C C . HIS A 1 115 ? 0.824 8.853 6.443 1.00 98.62 115 HIS A C 1
ATOM 875 O O . HIS A 1 115 ? 0.509 8.483 5.308 1.00 98.62 115 HIS A O 1
ATOM 881 N N . TYR A 1 116 ? -0.061 9.291 7.328 1.00 98.81 116 TYR A N 1
ATOM 882 C CA . TYR A 1 116 ? -1.477 9.454 7.038 1.00 98.81 116 TYR A CA 1
ATOM 883 C C . TYR A 1 116 ? -1.955 10.842 7.461 1.00 98.81 116 TYR A C 1
ATOM 885 O O . TYR A 1 116 ? -1.508 11.399 8.460 1.00 98.81 116 TYR A O 1
ATOM 893 N N . PHE A 1 117 ? -2.875 11.377 6.671 1.00 98.75 117 PHE A N 1
ATOM 894 C CA . PHE A 1 117 ? -3.471 12.692 6.837 1.00 98.75 117 PHE A CA 1
ATOM 895 C C . PHE A 1 117 ? -4.989 12.535 6.803 1.00 98.75 117 PHE A C 1
ATOM 897 O O . PHE A 1 117 ? -5.526 11.890 5.895 1.00 98.75 117 PHE A O 1
ATOM 904 N N . VAL A 1 118 ? -5.681 13.078 7.797 1.00 98.62 118 VAL A N 1
ATOM 905 C CA . VAL A 1 118 ? -7.135 13.015 7.928 1.00 98.62 118 VAL A CA 1
ATOM 906 C C . VAL A 1 118 ? -7.760 14.032 6.980 1.00 98.62 118 VAL A C 1
ATOM 908 O O . VAL A 1 118 ? -7.688 15.235 7.191 1.00 98.62 118 VAL A O 1
ATOM 911 N N . GLU A 1 119 ? -8.414 13.542 5.928 1.00 98.50 119 GLU A N 1
ATOM 912 C CA . GLU A 1 119 ? -9.072 14.400 4.936 1.00 98.50 119 GLU A CA 1
ATOM 913 C C . GLU A 1 119 ? -10.529 14.674 5.328 1.00 98.50 119 GLU A C 1
ATOM 915 O O . GLU A 1 119 ? -11.044 15.776 5.148 1.00 98.50 119 GLU A O 1
ATOM 920 N N . LYS A 1 120 ? -11.225 13.658 5.858 1.00 98.50 120 LYS A N 1
ATOM 921 C CA . LYS A 1 120 ? -12.615 13.796 6.312 1.00 98.50 120 LYS A CA 1
ATOM 922 C C . LYS A 1 120 ? -13.017 12.694 7.281 1.00 98.50 120 LYS A C 1
ATOM 924 O O . LYS A 1 120 ? -12.808 11.517 7.001 1.00 98.50 120 LYS A O 1
ATOM 929 N N . THR A 1 121 ? -13.681 13.054 8.373 1.00 98.19 121 THR A N 1
ATOM 930 C CA . THR A 1 121 ? -14.300 12.094 9.294 1.00 98.19 121 THR A CA 1
ATOM 931 C C . THR A 1 121 ? -15.776 11.876 8.956 1.00 98.19 121 THR A C 1
ATOM 933 O O . THR A 1 121 ? -16.483 12.766 8.479 1.00 98.19 121 THR A O 1
ATOM 936 N N . TYR A 1 122 ? -16.240 10.656 9.190 1.00 96.31 122 TYR A N 1
ATOM 937 C CA . TYR A 1 122 ? -17.635 10.233 9.127 1.00 96.31 122 TYR A CA 1
ATOM 938 C C . TYR A 1 122 ? -18.008 9.585 10.463 1.00 96.31 122 TYR A C 1
ATOM 940 O O . TYR A 1 122 ? -17.181 9.483 11.364 1.00 96.31 122 TYR A O 1
ATOM 948 N N . ARG A 1 123 ? -19.249 9.101 10.595 1.00 93.81 123 ARG A N 1
ATOM 949 C CA . ARG A 1 123 ? -19.740 8.524 11.857 1.00 93.81 123 ARG A CA 1
ATOM 950 C C . ARG A 1 123 ? -18.852 7.390 12.389 1.00 93.81 123 ARG A C 1
ATOM 952 O O . ARG A 1 123 ? -18.525 7.395 13.566 1.00 93.81 123 ARG A O 1
ATOM 959 N N . ASN A 1 124 ? -18.472 6.448 11.522 1.00 94.19 124 ASN A N 1
ATOM 960 C CA . ASN A 1 124 ? -17.717 5.240 11.890 1.00 94.19 124 ASN A CA 1
ATOM 961 C C . ASN A 1 124 ? -16.493 5.002 10.987 1.00 94.19 124 ASN A C 1
ATOM 963 O O . ASN A 1 124 ? -15.953 3.898 10.964 1.00 94.19 124 ASN A O 1
ATOM 967 N N . ASN A 1 125 ? -16.096 5.999 10.196 1.00 97.00 125 ASN A N 1
ATOM 968 C CA . ASN A 1 125 ? -15.040 5.874 9.198 1.00 97.00 125 ASN A CA 1
ATOM 969 C C . ASN A 1 125 ? -14.285 7.190 9.051 1.00 97.00 125 ASN A C 1
ATOM 971 O O . ASN A 1 125 ? -14.850 8.259 9.279 1.00 97.00 125 ASN A O 1
ATOM 975 N N . THR A 1 126 ? -13.063 7.110 8.540 1.00 98.62 126 THR A N 1
ATOM 976 C CA . THR A 1 126 ? -12.280 8.280 8.150 1.00 98.62 126 THR A CA 1
ATOM 977 C C . THR A 1 126 ? -11.766 8.095 6.728 1.00 98.62 126 THR A C 1
ATOM 979 O O . THR A 1 126 ? -11.269 7.031 6.363 1.00 98.62 126 THR A O 1
ATOM 982 N N . LEU A 1 127 ? -11.898 9.132 5.908 1.00 98.69 127 LEU A N 1
ATOM 983 C CA . LEU A 1 127 ? -11.158 9.264 4.663 1.00 98.69 127 LEU A CA 1
ATOM 984 C C . LEU A 1 127 ? -9.775 9.820 4.990 1.00 98.69 127 LEU A C 1
ATOM 986 O O . LEU A 1 127 ? -9.663 10.911 5.552 1.00 98.69 127 LEU A O 1
ATOM 990 N N . VAL A 1 128 ? -8.743 9.074 4.617 1.00 98.75 128 VAL A N 1
ATOM 991 C CA . VAL A 1 128 ? -7.347 9.455 4.816 1.00 98.75 128 VAL A CA 1
ATOM 992 C C . VAL A 1 128 ? -6.609 9.518 3.489 1.00 98.75 128 VAL A C 1
ATOM 994 O O . VAL A 1 128 ? -6.810 8.680 2.603 1.00 98.75 128 VAL A O 1
ATOM 997 N N . ARG A 1 129 ? -5.708 10.487 3.376 1.00 98.69 129 ARG A N 1
ATOM 998 C CA . ARG A 1 129 ? -4.634 10.475 2.389 1.00 98.69 129 ARG A CA 1
ATOM 999 C C . ARG A 1 129 ? -3.411 9.842 3.035 1.00 98.69 129 ARG A C 1
ATOM 1001 O O . ARG A 1 129 ? -3.080 10.175 4.165 1.00 98.69 129 ARG A O 1
ATOM 1008 N N . LEU A 1 130 ? -2.724 8.946 2.337 1.00 98.56 130 LEU A N 1
ATOM 1009 C CA . LEU A 1 130 ? -1.502 8.314 2.832 1.00 98.56 130 LEU A CA 1
ATOM 1010 C C . LEU A 1 130 ? -0.319 8.630 1.929 1.00 98.56 130 LEU A C 1
ATOM 1012 O O . LEU A 1 130 ? -0.478 8.642 0.712 1.00 98.56 130 LEU A O 1
ATOM 1016 N N . ARG A 1 131 ? 0.867 8.820 2.509 1.00 97.50 131 ARG A N 1
ATOM 1017 C CA . ARG A 1 131 ? 2.138 8.942 1.783 1.00 97.50 131 ARG A CA 1
ATOM 1018 C C . ARG A 1 131 ? 3.085 7.830 2.216 1.00 97.50 131 ARG A C 1
ATOM 1020 O O . ARG A 1 131 ? 3.302 7.632 3.409 1.00 97.50 131 ARG A O 1
ATOM 1027 N N . LEU A 1 132 ? 3.658 7.130 1.242 1.00 95.69 132 LEU A N 1
ATOM 1028 C CA . LEU A 1 132 ? 4.592 6.031 1.481 1.00 95.69 132 LEU A CA 1
ATOM 1029 C C . LEU A 1 132 ? 6.044 6.449 1.265 1.00 95.69 132 LEU A C 1
ATOM 1031 O O . LEU A 1 132 ? 6.412 6.790 0.139 1.00 95.69 132 LEU A O 1
ATOM 1035 N N . GLU A 1 133 ? 6.882 6.301 2.290 1.00 93.56 133 GLU A N 1
ATOM 1036 C CA . GLU A 1 133 ? 8.342 6.354 2.116 1.00 93.56 133 GLU A CA 1
ATOM 1037 C C . GLU A 1 133 ? 8.855 5.000 1.609 1.00 93.56 133 GLU A C 1
ATOM 1039 O O . GLU A 1 133 ? 9.586 4.907 0.621 1.00 93.56 133 GLU A O 1
ATOM 1044 N N . THR A 1 134 ? 8.358 3.910 2.192 1.00 92.94 134 THR A N 1
ATOM 1045 C CA . THR A 1 134 ? 8.677 2.529 1.804 1.00 92.94 134 THR A CA 1
ATOM 1046 C C . THR A 1 134 ? 7.520 1.855 1.057 1.00 92.94 134 THR A C 1
ATOM 1048 O O . THR A 1 134 ? 6.373 2.270 1.152 1.00 92.94 134 THR A O 1
ATOM 1051 N N . GLY A 1 135 ? 7.793 0.768 0.325 1.00 92.12 135 GLY A N 1
ATOM 1052 C CA . GLY A 1 135 ? 6.774 0.025 -0.439 1.00 92.12 135 GLY A CA 1
ATOM 1053 C C . GLY A 1 135 ? 6.721 -1.467 -0.107 1.00 92.12 135 GLY A C 1
ATOM 1054 O O . GLY A 1 135 ? 7.048 -2.294 -0.959 1.00 92.12 135 GLY A O 1
ATOM 1055 N N . ARG A 1 136 ? 6.370 -1.840 1.131 1.00 94.81 136 ARG A N 1
ATOM 1056 C CA . ARG A 1 136 ? 6.268 -3.254 1.544 1.00 94.81 136 ARG A CA 1
ATOM 1057 C C . ARG A 1 136 ? 4.931 -3.875 1.130 1.00 94.81 136 ARG A C 1
ATOM 1059 O O . ARG A 1 136 ? 3.938 -3.189 0.901 1.00 94.81 136 ARG A O 1
ATOM 1066 N N . THR A 1 137 ? 4.904 -5.204 1.024 1.00 93.88 137 THR A N 1
ATOM 1067 C CA . THR A 1 137 ? 3.679 -5.942 0.673 1.00 93.88 137 THR A CA 1
ATOM 1068 C C . THR A 1 137 ? 2.589 -5.657 1.703 1.00 93.88 137 THR A C 1
ATOM 1070 O O . THR A 1 137 ? 2.834 -5.797 2.898 1.00 93.88 137 THR A O 1
ATOM 1073 N N . HIS A 1 138 ? 1.399 -5.274 1.235 1.00 96.50 138 HIS A N 1
ATOM 1074 C CA . HIS A 1 138 ? 0.246 -4.912 2.067 1.00 96.50 138 HIS A CA 1
ATOM 1075 C C . HIS A 1 138 ? 0.509 -3.759 3.060 1.00 96.50 138 HIS A C 1
ATOM 1077 O O . HIS A 1 138 ? -0.241 -3.627 4.021 1.00 96.50 138 HIS A O 1
ATOM 1083 N N . GLN A 1 139 ? 1.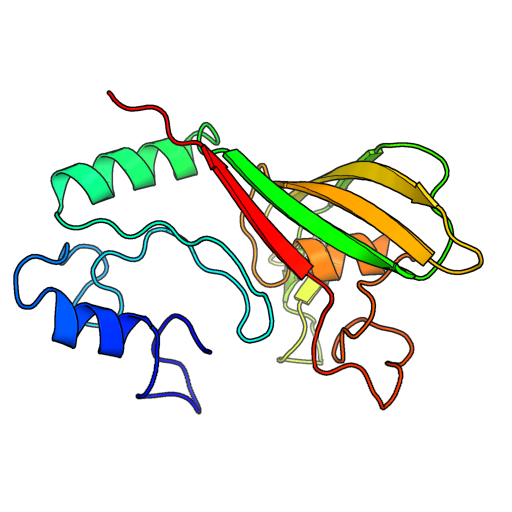541 -2.925 2.861 1.00 97.75 139 GLN A N 1
ATOM 1084 C CA . GLN A 1 139 ? 2.023 -1.987 3.887 1.00 97.75 139 GLN A CA 1
ATOM 1085 C C . GLN A 1 139 ? 0.921 -1.115 4.501 1.00 97.75 139 GLN A C 1
ATOM 1087 O O . GLN A 1 139 ? 0.714 -1.176 5.709 1.00 97.75 139 GLN A O 1
ATOM 1092 N N . ILE A 1 140 ? 0.175 -0.368 3.676 1.00 98.31 140 ILE A N 1
ATOM 1093 C CA . ILE A 1 140 ? -0.921 0.498 4.148 1.00 98.31 140 ILE A CA 1
ATOM 1094 C C . ILE A 1 140 ? -1.940 -0.310 4.947 1.00 98.31 140 ILE A C 1
ATOM 1096 O O . ILE A 1 140 ? -2.337 0.080 6.035 1.00 98.31 140 ILE A O 1
ATOM 1100 N N . ARG A 1 141 ? -2.342 -1.465 4.421 1.00 98.19 141 ARG A N 1
ATOM 1101 C CA . ARG A 1 141 ? -3.382 -2.306 5.015 1.00 98.19 141 ARG A CA 1
ATOM 1102 C C . ARG A 1 141 ? -2.969 -2.829 6.390 1.00 98.19 141 ARG A C 1
ATOM 1104 O O . ARG A 1 141 ? -3.751 -2.754 7.330 1.00 98.19 141 ARG A O 1
ATOM 1111 N N . VAL A 1 142 ? -1.725 -3.299 6.508 1.00 98.19 142 VAL A N 1
ATOM 1112 C CA . VAL A 1 142 ? -1.143 -3.799 7.762 1.00 98.19 142 VAL A CA 1
ATOM 1113 C C . VAL A 1 142 ? -0.989 -2.674 8.774 1.00 98.19 142 VAL A C 1
ATOM 1115 O O . VAL A 1 142 ? -1.400 -2.838 9.913 1.00 98.19 142 VAL A O 1
ATOM 1118 N N . HIS A 1 143 ? -0.415 -1.538 8.375 1.00 98.69 143 HIS A N 1
ATOM 1119 C CA . HIS A 1 143 ? -0.199 -0.399 9.270 1.00 98.69 143 HIS A CA 1
ATOM 1120 C C . HIS A 1 143 ? -1.505 0.199 9.778 1.00 98.69 143 HIS A C 1
ATOM 1122 O O . HIS A 1 143 ? -1.634 0.440 10.972 1.00 98.69 143 HIS A O 1
ATOM 1128 N N . MET A 1 144 ? -2.484 0.395 8.896 1.00 98.62 144 MET A N 1
ATOM 1129 C CA . MET A 1 144 ? -3.790 0.928 9.276 1.00 98.62 144 MET A CA 1
ATOM 1130 C C . MET A 1 144 ? -4.529 -0.034 10.216 1.00 98.62 144 MET A C 1
ATOM 1132 O O . MET A 1 144 ? -5.069 0.392 11.233 1.00 98.62 144 MET A O 1
ATOM 1136 N N . ALA A 1 145 ? -4.473 -1.346 9.960 1.00 98.06 145 ALA A N 1
ATOM 1137 C CA . ALA A 1 145 ? -5.006 -2.343 10.889 1.00 98.06 145 ALA A CA 1
ATOM 1138 C C . ALA A 1 145 ? -4.250 -2.373 12.231 1.00 98.06 145 ALA A C 1
ATOM 1140 O O . ALA A 1 145 ? -4.876 -2.496 13.280 1.00 98.06 145 ALA A O 1
ATOM 1141 N N . TYR A 1 146 ? -2.922 -2.225 12.207 1.00 98.19 146 TYR A N 1
ATOM 1142 C CA . TYR A 1 146 ? -2.069 -2.218 13.398 1.00 98.19 146 TYR A CA 1
ATOM 1143 C C . TYR A 1 146 ? -2.419 -1.084 14.368 1.00 98.19 146 TYR A C 1
ATOM 1145 O O . TYR A 1 146 ? -2.439 -1.309 15.574 1.00 98.19 146 TYR A O 1
ATOM 1153 N N . ILE A 1 147 ? -2.772 0.098 13.855 1.00 98.19 147 ILE A N 1
ATOM 1154 C CA . ILE A 1 147 ? -3.232 1.227 14.680 1.00 98.19 147 ILE A CA 1
ATOM 1155 C C . ILE A 1 147 ? -4.736 1.183 15.005 1.00 98.19 147 ILE A C 1
ATOM 1157 O O . ILE A 1 147 ? -5.284 2.159 15.505 1.00 98.19 147 ILE A O 1
ATOM 1161 N N . GLY A 1 148 ? -5.425 0.073 14.712 1.00 97.56 148 GLY A N 1
ATOM 1162 C CA . GLY A 1 148 ? -6.845 -0.117 15.031 1.00 97.56 148 GLY A CA 1
ATOM 1163 C C . GLY A 1 148 ? -7.832 0.457 14.010 1.00 97.56 148 GLY A C 1
ATOM 1164 O O . GLY A 1 148 ? -9.038 0.438 14.252 1.00 97.56 148 GLY A O 1
ATOM 1165 N N . HIS A 1 149 ? -7.352 0.919 12.855 1.00 98.00 149 HIS A N 1
ATOM 1166 C CA . HIS A 1 149 ? -8.150 1.561 11.810 1.00 98.00 149 HIS A CA 1
ATOM 1167 C C . HIS A 1 149 ? -8.009 0.837 10.464 1.00 98.00 149 HIS A C 1
ATOM 1169 O O . HIS A 1 149 ? -7.526 1.428 9.501 1.00 98.00 149 HIS A O 1
ATOM 1175 N N . PRO A 1 150 ? -8.384 -0.451 10.346 1.00 97.62 150 PRO A N 1
ATOM 1176 C CA . PRO A 1 150 ? -8.176 -1.204 9.113 1.00 97.62 150 PRO A CA 1
ATOM 1177 C C . PRO A 1 150 ? -8.883 -0.561 7.914 1.00 97.62 150 PRO A C 1
ATOM 1179 O O . PRO A 1 150 ? -9.910 0.112 8.047 1.00 97.62 150 PRO A O 1
ATOM 1182 N N . VAL A 1 151 ? -8.346 -0.799 6.715 1.00 97.81 151 VAL A N 1
ATOM 1183 C CA . VAL A 1 151 ? -8.964 -0.333 5.467 1.00 97.81 151 VAL A CA 1
ATOM 1184 C C . VAL A 1 151 ? -10.342 -0.981 5.310 1.00 97.81 151 VAL A C 1
ATOM 1186 O O . VAL A 1 151 ? -10.507 -2.193 5.434 1.00 97.81 151 VAL A O 1
ATOM 1189 N N . THR A 1 152 ? -11.354 -0.166 5.031 1.00 96.50 152 THR A N 1
ATOM 1190 C CA . THR A 1 152 ? -12.731 -0.633 4.832 1.00 96.50 152 THR A CA 1
ATOM 1191 C C . THR A 1 152 ? -12.796 -1.532 3.600 1.00 96.50 152 THR A C 1
ATOM 1193 O O . THR A 1 152 ? -12.234 -1.187 2.564 1.00 96.50 152 THR A O 1
ATOM 1196 N N . GLY A 1 153 ? -13.472 -2.679 3.699 1.00 94.62 153 GLY A N 1
ATOM 1197 C CA . GLY A 1 153 ? -13.545 -3.650 2.601 1.00 94.62 153 GLY A CA 1
ATOM 1198 C C . GLY A 1 153 ? -12.363 -4.623 2.535 1.00 94.62 153 GLY A C 1
ATOM 1199 O O . GLY A 1 153 ? -12.367 -5.531 1.708 1.00 94.62 153 GLY A O 1
ATOM 1200 N N . ASP A 1 154 ? -11.357 -4.472 3.400 1.00 94.88 154 ASP A N 1
ATOM 1201 C CA . ASP A 1 154 ? -10.214 -5.381 3.450 1.00 94.88 154 ASP A CA 1
ATOM 1202 C C . ASP A 1 154 ? -10.594 -6.742 4.053 1.00 94.88 154 ASP A C 1
ATOM 1204 O O . ASP A 1 154 ? -10.783 -6.878 5.260 1.00 94.88 154 ASP A O 1
ATOM 1208 N N . GLU A 1 155 ? -10.653 -7.773 3.214 1.00 91.94 155 GLU A N 1
ATOM 1209 C CA . GLU A 1 155 ? -11.006 -9.141 3.619 1.00 91.94 155 GLU A CA 1
ATOM 1210 C C . GLU A 1 155 ? -9.927 -9.843 4.464 1.00 91.94 155 GLU A C 1
ATOM 1212 O O . GLU A 1 155 ? -10.186 -10.882 5.068 1.00 91.94 155 GLU A O 1
ATOM 1217 N N . VAL A 1 156 ? -8.698 -9.318 4.490 1.00 93.25 156 VAL A N 1
ATOM 1218 C CA . VAL A 1 156 ? -7.552 -9.967 5.147 1.00 93.25 156 VAL A CA 1
ATOM 1219 C C . VAL A 1 156 ? -7.291 -9.374 6.529 1.00 93.25 156 VAL A C 1
ATOM 1221 O O . VAL A 1 156 ? -6.994 -10.121 7.471 1.00 93.25 156 VAL A O 1
ATOM 1224 N N . TYR A 1 157 ? -7.367 -8.047 6.638 1.00 94.94 157 TYR A N 1
ATOM 1225 C CA . TYR A 1 157 ? -7.024 -7.301 7.855 1.00 94.94 157 TYR A CA 1
ATOM 1226 C C . TYR A 1 157 ? -8.197 -6.528 8.470 1.00 94.94 157 TYR A C 1
ATOM 1228 O O . TYR A 1 157 ? -8.032 -5.950 9.540 1.00 94.94 157 TYR A O 1
ATOM 1236 N N . GLY A 1 158 ? -9.357 -6.482 7.811 1.00 88.94 158 GLY A N 1
ATOM 1237 C CA . GLY A 1 158 ? -10.549 -5.807 8.320 1.00 88.94 158 GLY A CA 1
ATOM 1238 C C . GLY A 1 158 ? -11.373 -6.660 9.283 1.00 88.94 158 GLY A C 1
ATOM 1239 O O . GLY A 1 158 ? -11.309 -7.888 9.276 1.00 88.94 158 GLY A O 1
ATOM 1240 N N . ASN A 1 159 ? -12.219 -5.994 10.073 1.00 81.56 159 ASN A N 1
ATOM 1241 C CA . ASN A 1 159 ? -13.148 -6.624 11.022 1.00 81.56 159 ASN A CA 1
ATOM 1242 C C . ASN A 1 159 ? -14.547 -6.828 10.411 1.00 81.56 159 ASN A C 1
ATOM 1244 O O . ASN A 1 159 ? -15.570 -6.563 11.039 1.00 81.56 159 ASN A O 1
ATOM 1248 N N . GLY A 1 160 ? -14.581 -7.274 9.155 1.00 77.44 160 GLY A N 1
ATOM 1249 C CA . GLY A 1 160 ? -15.794 -7.404 8.353 1.00 77.44 160 GLY A CA 1
ATOM 1250 C C . GLY A 1 160 ? -15.913 -6.324 7.277 1.00 77.44 160 GLY A C 1
ATOM 1251 O O . GLY A 1 160 ? -15.481 -5.180 7.448 1.00 77.44 160 GLY A O 1
ATOM 1252 N N . SER A 1 161 ? -16.520 -6.713 6.157 1.00 75.50 161 SER A N 1
ATOM 1253 C CA . SER A 1 161 ? -16.747 -5.865 4.986 1.00 75.50 161 SER A CA 1
ATOM 1254 C C . SER A 1 161 ? -18.249 -5.776 4.710 1.00 75.50 161 SER A C 1
ATOM 1256 O O . SER A 1 161 ? -18.934 -6.803 4.766 1.00 75.50 161 SER A O 1
ATOM 1258 N N . PRO A 1 162 ? -18.799 -4.584 4.410 1.00 81.06 162 PRO A N 1
ATOM 1259 C CA . PRO A 1 162 ? -20.172 -4.481 3.935 1.00 81.06 162 PRO A CA 1
ATOM 1260 C C . PRO A 1 162 ? -20.369 -5.365 2.699 1.00 81.06 162 PRO A C 1
ATOM 1262 O O . PRO A 1 162 ? -19.563 -5.308 1.778 1.00 81.06 162 PRO A O 1
ATOM 1265 N N . LYS A 1 163 ? -21.450 -6.155 2.648 1.00 83.56 163 LYS A N 1
ATOM 1266 C CA . LYS A 1 163 ? -21.686 -7.123 1.553 1.00 83.56 163 LYS A CA 1
ATOM 1267 C C . LYS A 1 163 ? -21.753 -6.492 0.156 1.00 83.56 163 LYS A C 1
ATOM 1269 O O . LYS A 1 163 ? -21.551 -7.185 -0.830 1.00 83.56 163 LYS A O 1
ATOM 1274 N N . TRP A 1 164 ? -22.086 -5.205 0.077 1.00 87.38 164 TRP A N 1
ATOM 1275 C CA . TRP A 1 164 ? -22.176 -4.450 -1.174 1.00 87.38 164 TRP A CA 1
ATOM 1276 C C . TRP A 1 164 ? -20.825 -3.899 -1.649 1.00 87.38 164 TRP A C 1
ATOM 1278 O O . TRP A 1 164 ? -20.734 -3.408 -2.771 1.00 87.38 164 TRP A O 1
ATOM 1288 N N . LEU A 1 165 ? -19.793 -3.936 -0.804 1.00 87.81 165 LEU A N 1
ATOM 1289 C CA . LEU A 1 165 ? -18.475 -3.407 -1.118 1.00 87.81 165 LEU A CA 1
ATOM 1290 C C . LEU A 1 165 ? -17.567 -4.534 -1.612 1.00 87.81 165 LEU A C 1
ATOM 1292 O O . LEU A 1 165 ? -17.322 -5.504 -0.898 1.00 87.81 165 LEU A O 1
ATOM 1296 N N . CYS A 1 166 ? -17.035 -4.373 -2.821 1.00 85.38 166 CYS A N 1
ATOM 1297 C CA . CYS A 1 166 ? -16.119 -5.332 -3.427 1.00 85.38 166 CYS A CA 1
ATOM 1298 C C . CYS A 1 166 ? -14.674 -4.845 -3.287 1.00 85.38 166 CYS A C 1
ATOM 1300 O O . CYS A 1 166 ? -14.257 -3.922 -3.987 1.00 85.38 166 CYS A O 1
ATOM 1302 N N . GLY A 1 167 ? -13.908 -5.504 -2.419 1.00 87.31 167 GLY A N 1
ATOM 1303 C CA . GLY A 1 167 ? -12.492 -5.219 -2.209 1.00 87.31 167 GLY A CA 1
ATOM 1304 C C . GLY A 1 167 ? -12.215 -4.030 -1.287 1.00 87.31 167 GLY A C 1
ATOM 1305 O O . GLY A 1 167 ? -13.107 -3.369 -0.756 1.00 87.31 167 GLY A O 1
ATOM 1306 N N . GLN A 1 168 ? -10.927 -3.783 -1.079 1.00 93.81 168 GLN A N 1
ATOM 1307 C CA . GLN A 1 168 ? -10.420 -2.756 -0.176 1.00 93.81 168 GLN A CA 1
ATOM 1308 C C . GLN A 1 168 ? -10.606 -1.339 -0.744 1.00 93.81 168 GLN A C 1
ATOM 1310 O O . GLN A 1 168 ? -10.201 -1.047 -1.870 1.00 93.81 168 GLN A O 1
ATOM 1315 N N . CYS A 1 169 ? -11.141 -0.424 0.068 1.00 96.69 169 CYS A N 1
ATOM 1316 C CA . CYS A 1 169 ? -11.241 1.008 -0.225 1.00 96.69 169 CYS A CA 1
ATOM 1317 C C . CYS A 1 169 ? -9.862 1.680 -0.167 1.00 96.69 169 CYS A C 1
ATOM 1319 O O . CYS A 1 169 ? -9.597 2.489 0.722 1.00 96.69 169 CYS A O 1
ATOM 1321 N N . LEU A 1 170 ? -8.985 1.325 -1.105 1.00 97.62 170 LEU A N 1
ATOM 1322 C CA . LEU A 1 170 ? -7.631 1.841 -1.252 1.00 97.62 170 LEU A CA 1
ATOM 1323 C C . LEU A 1 170 ? -7.359 2.166 -2.724 1.00 97.62 170 LEU A C 1
ATOM 1325 O O . LEU A 1 170 ? -7.551 1.332 -3.614 1.00 97.62 170 LEU A O 1
ATOM 1329 N N . HIS A 1 171 ? -6.885 3.384 -2.972 1.00 97.62 171 HIS A N 1
ATOM 1330 C CA . HIS A 1 171 ? -6.654 3.905 -4.313 1.00 97.62 171 HIS A CA 1
ATOM 1331 C C . HIS A 1 171 ? -5.322 4.656 -4.388 1.00 97.62 171 HIS A C 1
ATOM 1333 O O . HIS A 1 171 ? -5.129 5.632 -3.666 1.00 97.62 171 HIS A O 1
ATOM 1339 N N . ALA A 1 172 ? -4.416 4.230 -5.268 1.00 96.88 172 ALA A N 1
ATOM 1340 C CA . ALA A 1 172 ? -3.196 4.960 -5.608 1.00 96.88 172 ALA A CA 1
ATOM 1341 C C . ALA A 1 172 ? -3.567 6.216 -6.408 1.00 96.88 172 ALA A C 1
ATOM 1343 O O . ALA A 1 172 ? -3.923 6.138 -7.585 1.00 96.88 172 ALA A O 1
ATOM 1344 N N . LYS A 1 173 ? -3.545 7.375 -5.747 1.00 96.06 173 LYS A N 1
ATOM 1345 C CA . LYS A 1 173 ? -4.130 8.617 -6.262 1.00 96.06 173 LYS A CA 1
ATOM 1346 C C . LYS A 1 173 ? -3.130 9.459 -7.042 1.00 96.06 173 LYS A C 1
ATOM 1348 O O . LYS A 1 173 ? -3.522 10.128 -7.997 1.00 96.06 173 LYS A O 1
ATOM 1353 N N . LYS A 1 174 ? -1.871 9.474 -6.608 1.00 94.19 174 LYS A N 1
ATOM 1354 C CA . LYS A 1 174 ? -0.836 10.328 -7.185 1.00 94.19 174 LYS A CA 1
ATOM 1355 C C . LYS A 1 174 ? 0.532 9.693 -7.007 1.00 94.19 174 LYS A C 1
ATOM 1357 O O . LYS A 1 174 ? 0.938 9.402 -5.887 1.00 94.19 174 LYS A O 1
ATOM 1362 N N . ASP A 1 175 ? 1.249 9.595 -8.115 1.00 89.62 175 ASP A N 1
ATOM 1363 C CA . ASP A 1 175 ? 2.677 9.328 -8.126 1.00 89.62 175 ASP A CA 1
ATOM 1364 C C . ASP A 1 175 ? 3.398 10.592 -8.603 1.00 89.62 175 ASP A C 1
ATOM 1366 O O . ASP A 1 175 ? 2.940 11.273 -9.525 1.00 89.62 175 ASP A O 1
ATOM 1370 N N . ARG A 1 176 ? 4.513 10.936 -7.959 1.00 89.31 176 ARG A N 1
ATOM 1371 C CA . ARG A 1 176 ? 5.412 11.994 -8.429 1.00 89.31 176 ARG A CA 1
ATOM 1372 C C . ARG A 1 176 ? 6.814 11.422 -8.541 1.00 89.31 176 ARG A C 1
ATOM 1374 O O . ARG A 1 176 ? 7.385 10.962 -7.552 1.00 89.31 176 ARG A O 1
ATOM 1381 N N . ILE A 1 177 ? 7.332 11.498 -9.757 1.00 87.88 177 ILE A N 1
ATOM 1382 C CA . ILE A 1 177 ? 8.719 11.217 -10.110 1.00 87.88 177 ILE A CA 1
ATOM 1383 C C . ILE A 1 177 ? 9.407 12.536 -10.418 1.00 87.88 177 ILE A C 1
ATOM 1385 O O . ILE A 1 177 ? 8.761 13.479 -10.883 1.00 87.88 177 ILE A O 1
ATOM 1389 N N . TYR A 1 178 ? 10.705 12.597 -10.169 1.00 78.88 178 TYR A N 1
ATOM 1390 C CA . TYR A 1 178 ? 11.513 13.737 -10.569 1.00 78.88 178 TYR A CA 1
ATOM 1391 C C . TYR A 1 178 ? 12.229 13.358 -11.865 1.00 78.88 178 TYR A C 1
ATOM 1393 O O . TYR A 1 178 ? 12.943 12.355 -11.875 1.00 78.88 178 TYR A O 1
ATOM 1401 N N . PRO A 1 179 ? 11.991 14.053 -12.991 1.00 62.53 179 PRO A N 1
ATOM 1402 C CA . PRO A 1 179 ? 12.820 13.839 -14.168 1.00 62.53 179 PRO A CA 1
ATOM 1403 C C . PRO A 1 179 ? 14.283 14.184 -13.829 1.00 62.53 179 PRO A C 1
ATOM 1405 O O . PRO A 1 179 ? 14.509 14.938 -12.877 1.00 62.53 179 PRO A O 1
ATOM 1408 N N . PRO A 1 180 ? 15.255 13.595 -14.546 1.00 56.81 180 PRO A N 1
ATOM 1409 C CA . PRO A 1 180 ? 16.656 13.984 -14.411 1.00 56.81 180 PRO A CA 1
ATOM 1410 C C . PRO A 1 180 ? 16.859 15.483 -14.659 1.00 56.81 180 PRO A C 1
ATOM 1412 O O . PRO A 1 180 ? 16.097 16.058 -15.474 1.00 56.81 180 PRO A O 1
#

Sequence (180 aa):
MVVHPAPGHYSGTLVNALMYHCGDSLSGINGVIRPGIVHRIDRDTSGLLIVAKNDTAHNILAEQIKVHSFTREYMAVVQGVIKEDGTVDAPIGRHKTDRKKMCVTTENSREAITHYFVEKTYRNNTLVRLRLETGRTHQIRVHMAYIGHPVTGDEVYGNGSPKWLCGQCLHAKKDRIYPP

Mean predicted aligned error: 4.98 Å

Solvent-accessible surface area (backbone atoms only — not comparable to full-atom values): 9999 Å² total; per-residue (Å²): 98,42,51,52,61,44,96,97,38,78,64,87,19,50,46,56,55,46,46,71,75,50,50,90,49,42,8,59,60,75,40,95,73,35,45,18,59,78,68,84,66,56,46,60,43,49,68,71,82,69,68,22,66,28,57,70,54,37,53,55,51,47,50,30,54,72,72,46,64,38,42,42,33,30,40,33,37,24,37,40,70,66,90,67,61,51,71,49,79,53,30,42,14,71,33,92,82,49,84,90,43,59,34,78,38,88,64,88,40,42,84,34,39,39,36,41,38,70,73,42,74,49,95,59,25,20,38,31,39,34,41,37,62,45,88,59,83,63,42,70,47,43,51,32,29,72,76,71,27,18,34,36,25,24,89,86,60,31,95,67,53,61,92,88,52,86,44,34,42,39,31,35,72,46,76,47,78,76,79,134

Secondary structure (DSSP, 8-state):
--SS-BTTBSSSSHHHHHHHHHGGGS--TT-TTSTTBS----TT-EE---B-SSHHHHHHHHHHHHTT-SEEEEEEEEES---S-EEEE--EEE-SS-TT-EEE-SSS-B--EEEEEEEEE-SSEEEEEEEESS--TTHHHHHHHHTT-PBTT-TTTSS---TT--S--EEEEEEE----

InterPro domains:
  IPR006145 Pseudouridine synthase, RsuA/RluA-like [PF00849] (29-145)
  IPR006145 Pseudouridine synthase, RsuA/RluA-like [cd02869] (1-174)
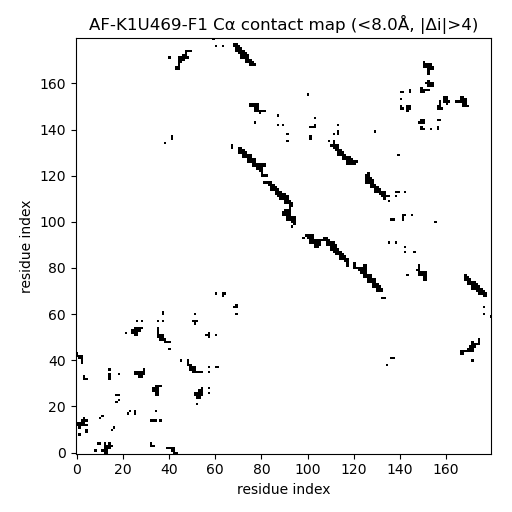  IPR006224 Pseudouridine synthase, RluA-like, conserved site [PS01129] (38-52)
  IPR006225 Pseudouridine synthase, RluC/RluD [TIGR00005] (1-163)
  IPR020103 Pseudouridine synthase, catalytic domain superfamily [SSF55120] (1-173)
  IPR050188 RluA Pseudouridine Synthase [PTHR21600] (1-173)

Foldseek 3Di:
DAAWADVVPNDPHVLNVCCVVLPPQFACPVHPGHTQALADDDPQAAEDGGGHRYPVSSVQSNVCLVVLVKKWKKKFKWWAWDDAWDKQFFWKDQDPPDNVDIEGDPPRTGTWMKTWGFPDDDPTITIIMIITSHHDDCRVQRRCLVVVIGFAQDPPRDPDHDPPDHHGRMYRYDIDDDDD

Organism: NCBI:txid408170

Nearest PDB structures (foldseek):
  1v9f-assembly1_A  TM=9.057E-01  e=1.450E-18  Escherichia coli
  1prz-assembly1_A  TM=9.207E-01  e=5.300E-18  Escherichia coli
  7bl5-assembly1_7  TM=8.739E-01  e=1.518E-15  Escherichia coli str. K-12 substr. MG1655
  2i82-assembly2_B  TM=8.689E-01  e=1.052E-12  Escherichia coli
  1v9k-assembly2_B  TM=8.258E-01  e=2.865E-12  Escherichia coli

pLDDT: mean 90.37, std 8.82, range [56.81, 98.81]